Protein AF-A0A7V6FCI5-F1 (afdb_monomer_lite)

pLDDT: mean 79.57, std 12.74, range [42.59, 97.25]

Sequence (278 aa):
MKLDWFRVLIIASLLVLILNVYYMVKLPLDFPRPEVDISPYTGETEVAAKIYGLRGNEITEQPVTIVTGKRDRFLKIMEAYSESQLVRVESLRINDAYEENNRIYLDIGRNSFASPGIQDENIRQHVQAIVNSLTSNDRQLPVQFLFDGAILTDNIRGVSFRQPFWRDETVLGYHPGNMRDMVAEFLEEIEAEQYSLARQKIYLADQDRLSEGELLHKLRSYRQAKKEAIPRVIEVYSEADGYLVQVHFTQTGRPEHWTIQVIDRLHYIVYDNSPLDR

Radius of gyration: 28.72 Å; chains: 1; bounding box: 76×66×68 Å

Structure (mmCIF, N/CA/C/O backbone):
data_AF-A0A7V6FCI5-F1
#
_entry.id   AF-A0A7V6FCI5-F1
#
loop_
_atom_site.group_PDB
_atom_site.id
_atom_site.type_symbol
_atom_site.label_atom_id
_atom_site.label_alt_id
_atom_site.label_comp_id
_atom_site.label_asym_id
_atom_site.label_entity_id
_atom_site.label_seq_id
_atom_site.pdbx_PDB_ins_code
_atom_site.Cartn_x
_atom_site.Cartn_y
_atom_site.Cartn_z
_atom_site.occupancy
_atom_site.B_iso_or_equiv
_atom_site.auth_seq_id
_atom_site.auth_comp_id
_atom_site.auth_asym_id
_atom_site.auth_atom_id
_atom_site.pdbx_PDB_model_num
ATOM 1 N N . MET A 1 1 ? -55.233 47.501 -31.611 1.00 54.25 1 MET A N 1
ATOM 2 C CA . MET A 1 1 ? -54.705 46.126 -31.752 1.00 54.25 1 MET A CA 1
ATOM 3 C C . MET A 1 1 ? -54.031 45.768 -30.432 1.00 54.25 1 MET A C 1
ATOM 5 O O . MET A 1 1 ? -53.013 46.370 -30.123 1.00 54.25 1 MET A O 1
ATOM 9 N N . LYS A 1 2 ? -54.647 44.932 -29.581 1.00 56.41 2 LYS A N 1
ATOM 10 C CA . LYS A 1 2 ? -54.038 44.542 -28.295 1.00 56.41 2 LYS A CA 1
ATOM 11 C C . LYS A 1 2 ? -52.935 43.534 -28.600 1.00 56.41 2 LYS A C 1
ATOM 13 O O . LYS A 1 2 ? -53.229 42.447 -29.086 1.00 56.41 2 LYS A O 1
ATOM 18 N N . LEU A 1 3 ? -51.684 43.942 -28.413 1.00 60.53 3 LEU A N 1
ATOM 19 C CA . LEU A 1 3 ? -50.537 43.064 -28.589 1.00 60.53 3 LEU A CA 1
ATOM 20 C C . LEU A 1 3 ? -50.618 41.990 -27.497 1.00 60.53 3 LEU A C 1
ATOM 22 O O . LEU A 1 3 ? -50.658 42.312 -26.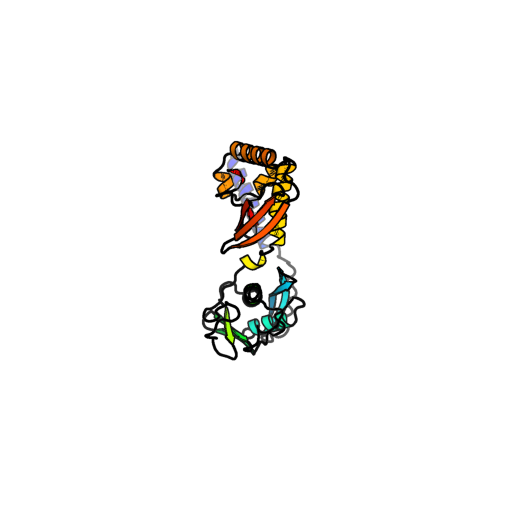312 1.00 60.53 3 LEU A O 1
ATOM 26 N N . ASP A 1 4 ? -50.741 40.735 -27.915 1.00 81.31 4 ASP A N 1
ATOM 27 C CA . ASP A 1 4 ? -50.863 39.581 -27.031 1.00 81.31 4 ASP A CA 1
ATOM 28 C C . ASP A 1 4 ? -49.589 39.473 -26.183 1.00 81.31 4 ASP A C 1
ATOM 30 O O . ASP A 1 4 ? -48.499 39.244 -26.713 1.00 81.31 4 ASP A O 1
ATOM 34 N N . TRP A 1 5 ? -49.711 39.732 -24.880 1.00 82.44 5 TRP A N 1
ATOM 35 C CA . TRP A 1 5 ? -48.586 39.881 -23.950 1.00 82.44 5 TRP A CA 1
ATOM 36 C C . TRP A 1 5 ? -47.655 38.660 -23.967 1.00 82.44 5 TRP A C 1
ATOM 38 O O . TRP A 1 5 ? -46.443 38.793 -23.797 1.00 82.44 5 TRP A O 1
ATOM 48 N N . PHE A 1 6 ? -48.207 37.486 -24.276 1.00 81.31 6 PHE A N 1
ATOM 49 C CA . PHE A 1 6 ? -47.462 36.244 -24.416 1.00 81.31 6 PHE A CA 1
ATOM 50 C C . PHE A 1 6 ? -46.470 36.278 -25.590 1.00 81.31 6 PHE A C 1
ATOM 52 O O . PHE A 1 6 ? -45.331 35.830 -25.469 1.00 81.31 6 PHE A O 1
ATOM 59 N N . ARG A 1 7 ? -46.850 36.891 -26.719 1.00 84.50 7 ARG A N 1
ATOM 60 C CA . ARG A 1 7 ? -45.963 37.047 -27.887 1.00 84.50 7 ARG A CA 1
ATOM 61 C C . ARG A 1 7 ? -44.826 38.021 -27.603 1.00 84.50 7 ARG A C 1
ATOM 63 O O . ARG A 1 7 ? -43.710 37.802 -28.062 1.00 84.50 7 ARG A O 1
ATOM 70 N N . VAL A 1 8 ? -45.096 39.068 -26.824 1.00 87.19 8 VAL A N 1
ATOM 71 C CA . VAL A 1 8 ? -44.070 40.030 -26.390 1.00 87.19 8 VAL A CA 1
ATOM 72 C C . VAL A 1 8 ? -43.034 39.342 -25.506 1.00 87.19 8 VAL A C 1
ATOM 74 O O . VAL A 1 8 ? -41.839 39.548 -25.702 1.00 87.19 8 VAL A O 1
ATOM 77 N N . LEU A 1 9 ? -43.482 38.480 -24.590 1.00 89.00 9 LEU A N 1
ATOM 78 C CA . LEU A 1 9 ? -42.596 37.736 -23.700 1.00 89.00 9 LEU A CA 1
ATOM 79 C C . LEU A 1 9 ? -41.682 36.780 -24.479 1.00 89.00 9 LEU A C 1
ATOM 81 O O . LEU A 1 9 ? -40.475 36.785 -24.265 1.00 89.00 9 LEU A O 1
ATOM 85 N N . ILE A 1 10 ? -42.234 36.036 -25.446 1.00 90.19 10 ILE A N 1
ATOM 86 C CA . ILE A 1 10 ? -41.451 35.130 -26.302 1.00 90.19 10 ILE A CA 1
ATOM 87 C C . ILE A 1 10 ? -40.381 35.896 -27.086 1.00 90.19 10 ILE A C 1
ATOM 89 O O . ILE A 1 10 ? -39.225 35.475 -27.120 1.00 90.19 10 ILE A O 1
ATOM 93 N N . ILE A 1 11 ? -40.746 37.029 -27.693 1.00 90.19 11 ILE A N 1
ATOM 94 C CA . ILE A 1 11 ? -39.807 37.848 -28.472 1.00 90.19 11 ILE A CA 1
ATOM 95 C C . ILE A 1 11 ? -38.700 38.409 -27.568 1.00 90.19 11 ILE A C 1
ATOM 97 O O . ILE A 1 11 ? -37.530 38.378 -27.948 1.00 90.19 11 ILE A O 1
ATOM 101 N N . ALA A 1 12 ? -39.043 38.868 -26.361 1.00 90.50 12 ALA A N 1
ATOM 102 C CA . ALA A 1 12 ? -38.069 39.365 -25.393 1.00 90.50 12 ALA A CA 1
ATOM 103 C C . ALA A 1 12 ? -37.095 38.265 -24.933 1.00 90.50 12 ALA A C 1
ATOM 105 O O . ALA A 1 12 ? -35.886 38.494 -24.904 1.00 90.50 12 ALA A O 1
ATOM 106 N N . SER A 1 13 ? -37.587 37.057 -24.642 1.00 89.38 13 SER A N 1
ATOM 107 C CA . SER A 1 13 ? -36.740 35.918 -24.263 1.00 89.38 13 SER A CA 1
ATOM 108 C C . SER A 1 13 ? -35.794 35.496 -25.389 1.00 89.38 13 SER A C 1
ATOM 110 O O . SER A 1 13 ? -34.617 35.241 -25.138 1.00 89.38 13 SER A O 1
ATOM 112 N N . LEU A 1 14 ? -36.276 35.479 -26.636 1.00 93.19 14 LEU A N 1
ATOM 113 C CA . LEU A 1 14 ? -35.451 35.189 -27.812 1.00 93.19 14 LEU A CA 1
ATOM 114 C C . LEU A 1 14 ? -34.347 36.232 -28.006 1.00 93.19 14 LEU A C 1
ATOM 116 O O . LEU A 1 14 ? -33.207 35.868 -28.286 1.00 93.19 14 LEU A O 1
ATOM 120 N N . LEU A 1 15 ? -34.655 37.513 -27.795 1.00 93.75 15 LEU A N 1
ATOM 121 C CA . LEU A 1 15 ? -33.668 38.592 -27.849 1.00 93.75 15 LEU A CA 1
ATOM 122 C C . LEU A 1 15 ? -32.574 38.433 -26.787 1.00 93.75 15 LEU A C 1
ATOM 124 O O . LEU A 1 15 ? -31.398 38.571 -27.113 1.00 93.75 15 LEU A O 1
ATOM 128 N N . VAL A 1 16 ? -32.934 38.090 -25.547 1.00 92.00 16 VAL A N 1
ATOM 129 C CA . VAL A 1 16 ? -31.959 37.847 -24.467 1.00 92.00 16 VAL A CA 1
ATOM 130 C C . VAL A 1 16 ? -31.072 36.641 -24.778 1.00 92.00 16 VAL A C 1
ATOM 132 O O . VAL A 1 16 ? -29.866 36.680 -24.529 1.00 92.00 16 VAL A O 1
ATOM 135 N N . LEU A 1 17 ? -31.640 35.576 -25.344 1.00 92.88 17 LEU A N 1
ATOM 136 C CA . LEU A 1 17 ? -30.880 34.384 -25.713 1.00 92.88 17 LEU A CA 1
ATOM 137 C C . LEU A 1 17 ? -29.886 34.681 -26.845 1.00 92.88 17 LEU A C 1
ATOM 139 O O . LEU A 1 17 ? -28.711 34.339 -26.737 1.00 92.88 17 LEU A O 1
ATOM 143 N N . ILE A 1 18 ? -30.329 35.384 -27.891 1.00 91.75 18 ILE A N 1
ATOM 144 C CA . ILE A 1 18 ? -29.470 35.787 -29.014 1.00 91.75 18 ILE A CA 1
ATOM 145 C C . ILE A 1 18 ? -28.363 36.735 -28.541 1.00 91.75 18 ILE A C 1
ATOM 147 O O . ILE A 1 18 ? -27.214 36.580 -28.952 1.00 91.75 18 ILE A O 1
ATOM 151 N N . LEU A 1 19 ? -28.677 37.677 -27.646 1.00 89.25 19 LEU A N 1
ATOM 152 C CA . LEU A 1 19 ? -27.688 38.590 -27.076 1.00 89.25 19 LEU A CA 1
ATOM 153 C C . LEU A 1 19 ? -26.623 37.827 -26.273 1.00 89.25 19 LEU A C 1
ATOM 155 O O . LEU A 1 19 ? -25.434 38.080 -26.449 1.00 89.25 19 LEU A O 1
ATOM 159 N N . ASN A 1 20 ? -27.024 36.851 -25.452 1.00 85.69 20 ASN A N 1
ATOM 160 C CA . ASN A 1 20 ? -26.085 36.016 -24.697 1.00 85.69 20 ASN A CA 1
ATOM 161 C C . ASN A 1 20 ? -25.178 35.186 -25.611 1.00 85.69 20 ASN A C 1
ATOM 163 O O . ASN A 1 20 ? -23.968 35.161 -25.402 1.00 85.69 20 ASN A O 1
ATOM 167 N N . VAL A 1 21 ? -25.732 34.561 -26.656 1.00 86.06 21 VAL A N 1
ATOM 168 C CA . VAL A 1 21 ? -24.937 33.809 -27.644 1.00 86.06 21 VAL A CA 1
ATOM 169 C C . VAL A 1 21 ? -23.962 34.735 -28.373 1.00 86.06 21 VAL A C 1
ATOM 171 O O . VAL A 1 21 ? -22.797 34.385 -28.550 1.00 86.06 21 VAL A O 1
ATOM 174 N N . TYR A 1 22 ? -24.400 35.942 -28.740 1.00 87.56 22 TYR A N 1
ATOM 175 C CA . TYR A 1 22 ? -23.533 36.941 -29.358 1.00 87.56 22 TYR A CA 1
ATOM 176 C C . TYR A 1 22 ? -22.360 37.317 -28.444 1.00 87.56 22 TYR A C 1
ATOM 178 O O . TYR A 1 22 ? -21.218 37.290 -28.898 1.00 87.56 22 TYR A O 1
ATOM 186 N N . TYR A 1 23 ? -22.607 37.594 -27.158 1.00 81.06 23 TYR A N 1
ATOM 187 C CA . TYR A 1 23 ? -21.539 37.882 -26.195 1.00 81.06 23 TYR A CA 1
ATOM 188 C C . TYR A 1 23 ? -20.593 36.696 -25.998 1.00 81.06 23 TYR A C 1
ATOM 190 O O . TYR A 1 23 ? -19.383 36.900 -25.946 1.00 81.06 23 TYR A O 1
ATOM 198 N N . MET A 1 24 ? -21.112 35.468 -25.962 1.00 74.44 24 MET A N 1
ATOM 199 C CA . MET A 1 24 ? -20.290 34.269 -25.794 1.00 74.44 24 MET A CA 1
ATOM 200 C C . MET A 1 24 ? -19.338 34.028 -26.977 1.00 74.44 24 MET A C 1
ATOM 202 O O . MET A 1 24 ? -18.230 33.541 -26.784 1.00 74.44 24 MET A O 1
ATOM 206 N N . VAL A 1 25 ? -19.750 34.396 -28.196 1.00 78.00 25 VAL A N 1
ATOM 207 C CA . VAL A 1 25 ? -18.934 34.252 -29.416 1.00 78.00 25 VAL A CA 1
ATOM 208 C C . VAL A 1 25 ? -17.982 35.437 -29.624 1.00 78.00 25 VAL A C 1
ATOM 210 O O . VAL A 1 25 ? -16.909 35.271 -30.201 1.00 78.00 25 VAL A O 1
ATOM 213 N N . LYS A 1 26 ? -18.368 36.648 -29.199 1.00 74.06 26 LYS A N 1
ATOM 214 C CA . LYS A 1 26 ? -17.604 37.885 -29.444 1.00 74.06 26 LYS A CA 1
ATOM 215 C C . LYS A 1 26 ? -16.654 38.286 -28.326 1.00 74.06 26 LYS A C 1
ATOM 217 O O . LYS A 1 26 ? -15.797 39.124 -28.596 1.00 74.06 26 LYS A O 1
ATOM 222 N N . LEU A 1 27 ? -16.796 37.754 -27.112 1.00 63.56 27 LEU A N 1
ATOM 223 C CA . LEU A 1 27 ? -15.801 37.969 -26.066 1.00 63.56 27 LEU A CA 1
ATOM 224 C C . LEU A 1 27 ? -14.532 37.196 -26.451 1.00 63.56 27 LEU A C 1
ATOM 226 O O . LEU A 1 27 ? -14.577 35.965 -26.498 1.00 63.56 27 LEU A O 1
ATOM 230 N N . PRO A 1 28 ? -13.411 37.876 -26.758 1.00 51.31 28 PRO A N 1
ATOM 231 C CA . PRO A 1 28 ? -12.140 37.189 -26.879 1.00 51.31 28 PRO A CA 1
ATOM 232 C C . PRO A 1 28 ? -11.864 36.544 -25.522 1.00 51.31 28 PRO A C 1
ATOM 234 O O . PRO A 1 28 ? -11.791 37.222 -24.498 1.00 51.31 28 PRO A O 1
ATOM 237 N N . LEU A 1 29 ? -11.787 35.217 -25.508 1.00 55.41 29 LEU A N 1
ATOM 238 C CA . LEU A 1 29 ? -11.283 34.464 -24.371 1.00 55.41 29 LEU A CA 1
ATOM 239 C C . LEU A 1 29 ? -9.776 34.737 -24.286 1.00 55.41 29 LEU A C 1
ATOM 241 O O . LEU A 1 29 ? -8.966 33.890 -24.654 1.00 55.41 29 LEU A O 1
ATOM 245 N N . ASP A 1 30 ? -9.407 35.933 -23.825 1.00 51.62 30 ASP A N 1
ATOM 246 C CA . ASP A 1 30 ? -8.062 36.250 -23.349 1.00 51.62 30 ASP A CA 1
ATOM 247 C C . ASP A 1 30 ? -7.872 35.546 -22.002 1.00 51.62 30 ASP A C 1
ATOM 249 O O . ASP A 1 30 ? -7.732 36.154 -20.942 1.00 51.62 30 ASP A O 1
ATOM 253 N N . PHE A 1 31 ? -7.903 34.215 -22.032 1.00 51.53 31 PHE A N 1
ATOM 254 C CA . PHE A 1 31 ? -7.178 33.472 -21.025 1.00 51.53 31 PHE A CA 1
ATOM 255 C C . PHE A 1 31 ? -5.702 33.739 -21.302 1.00 51.53 31 PHE A C 1
ATOM 257 O O . PHE A 1 31 ? -5.276 33.568 -22.452 1.00 51.53 31 PHE A O 1
ATOM 264 N N . PRO A 1 32 ? -4.903 34.146 -20.301 1.00 49.09 32 PRO A N 1
ATOM 265 C CA . PRO A 1 32 ? -3.464 34.081 -20.460 1.00 49.09 32 PRO A CA 1
ATOM 266 C C . PRO A 1 32 ? -3.149 32.638 -20.850 1.00 49.09 32 PRO A C 1
ATOM 268 O O . PRO A 1 32 ? -3.430 31.703 -20.097 1.00 49.09 32 PRO A O 1
ATOM 271 N N . ARG A 1 33 ? -2.647 32.442 -22.075 1.00 49.06 33 ARG A N 1
ATOM 272 C CA . ARG A 1 33 ? -2.054 31.157 -22.430 1.00 49.06 33 ARG A CA 1
ATOM 273 C C . ARG A 1 33 ? -0.956 30.948 -21.390 1.00 49.06 33 ARG A C 1
ATOM 275 O O . ARG A 1 33 ? -0.151 31.870 -21.236 1.00 49.06 33 ARG A O 1
ATOM 282 N N . PRO A 1 34 ? -0.929 29.823 -20.655 1.00 48.66 34 PRO A N 1
ATOM 283 C CA . PRO A 1 34 ? 0.254 29.515 -19.868 1.00 48.66 34 PRO A CA 1
ATOM 284 C C . PRO A 1 34 ? 1.447 29.640 -20.816 1.00 48.66 34 PRO A C 1
ATOM 286 O O . PRO A 1 34 ? 1.339 29.235 -21.977 1.00 48.66 34 PRO A O 1
ATOM 289 N N . GLU A 1 35 ? 2.518 30.294 -20.371 1.00 42.62 35 GLU A N 1
ATOM 290 C CA . GLU A 1 35 ? 3.765 30.378 -21.124 1.00 42.62 35 GLU A CA 1
ATOM 291 C C . GLU A 1 35 ? 4.230 28.944 -21.390 1.00 42.62 35 GLU A C 1
ATOM 293 O O . GLU A 1 35 ? 4.838 28.293 -20.546 1.00 42.62 35 GLU A O 1
ATOM 298 N N . VAL A 1 36 ? 3.849 28.400 -22.545 1.00 47.47 36 VAL A N 1
ATOM 299 C CA . VAL A 1 36 ? 4.410 27.156 -23.043 1.00 47.47 36 VAL A CA 1
ATOM 300 C C . VAL A 1 36 ? 5.765 27.564 -23.579 1.00 47.47 36 VAL A C 1
ATOM 302 O O . VAL A 1 36 ? 5.866 28.105 -24.680 1.00 47.47 36 VAL A O 1
ATOM 305 N N . ASP A 1 37 ? 6.781 27.377 -22.747 1.00 42.97 37 ASP A N 1
ATOM 306 C CA . ASP A 1 37 ? 8.174 27.422 -23.152 1.00 42.97 37 ASP A CA 1
ATOM 307 C C . ASP A 1 37 ? 8.362 26.389 -24.272 1.00 42.97 37 ASP A C 1
ATOM 309 O O . ASP A 1 37 ? 8.404 25.180 -24.046 1.00 42.97 37 ASP A O 1
ATOM 313 N N . ILE A 1 38 ? 8.381 26.868 -25.518 1.00 46.81 38 ILE A N 1
ATOM 314 C CA . ILE A 1 38 ? 8.659 26.053 -26.702 1.00 46.81 38 ILE A CA 1
ATOM 315 C C . ILE A 1 38 ? 10.178 25.975 -26.869 1.00 46.81 38 ILE A C 1
ATOM 317 O O . ILE A 1 38 ? 10.739 26.339 -27.904 1.00 46.81 38 ILE A O 1
ATOM 321 N N . SER A 1 39 ? 10.855 25.524 -25.820 1.00 46.12 39 SER A N 1
ATOM 322 C CA . SER A 1 39 ? 12.223 25.050 -25.924 1.00 46.12 39 SER A CA 1
ATOM 323 C C . SER A 1 39 ? 12.239 23.785 -26.799 1.00 46.12 39 SER A C 1
ATOM 325 O O . SER A 1 39 ? 11.273 23.015 -26.805 1.00 46.12 39 SER A O 1
ATOM 327 N N . PRO A 1 40 ? 13.282 23.576 -27.620 1.00 42.59 40 PRO A N 1
ATOM 328 C CA . PRO A 1 40 ? 13.331 22.466 -28.563 1.00 42.59 40 PRO A CA 1
ATOM 329 C C . PRO A 1 40 ? 13.198 21.135 -27.815 1.00 42.59 40 PRO A C 1
ATOM 331 O O . PRO A 1 40 ? 13.988 20.847 -26.923 1.00 42.59 40 PRO A O 1
ATOM 334 N N . TYR A 1 41 ? 12.182 20.356 -28.199 1.00 43.16 41 TYR A N 1
ATOM 335 C CA . TYR A 1 41 ? 11.779 19.066 -27.633 1.00 43.16 41 TYR A CA 1
ATOM 336 C C . TYR A 1 41 ? 12.963 18.078 -27.632 1.00 43.16 41 TYR A C 1
ATOM 338 O O . TYR A 1 41 ? 13.175 17.318 -28.581 1.00 43.16 41 TYR A O 1
ATOM 346 N N . THR A 1 42 ? 13.767 18.088 -26.572 1.00 50.34 42 THR A N 1
ATOM 347 C CA . THR A 1 42 ? 14.524 16.908 -26.162 1.00 50.34 42 THR A CA 1
ATOM 348 C C . THR A 1 42 ? 13.473 15.861 -25.801 1.00 50.34 42 THR A C 1
ATOM 350 O O . THR A 1 42 ? 12.423 16.200 -25.269 1.00 50.34 42 THR A O 1
ATOM 353 N N . GLY A 1 43 ? 13.651 14.593 -26.166 1.00 62.50 43 GLY A N 1
ATOM 354 C CA . GLY A 1 43 ? 12.634 13.543 -25.968 1.00 62.50 43 GLY A CA 1
ATOM 355 C C . GLY A 1 43 ? 12.346 13.178 -24.501 1.00 62.50 43 GLY A C 1
ATOM 356 O O . GLY A 1 43 ? 11.952 12.044 -24.236 1.00 62.50 43 GLY A O 1
ATOM 357 N N . GLU A 1 44 ? 12.584 14.106 -23.579 1.00 73.81 44 GLU A N 1
ATOM 358 C CA . GLU A 1 44 ? 12.443 14.016 -22.139 1.00 73.81 44 GLU A CA 1
ATOM 359 C C . GLU A 1 44 ? 11.240 14.857 -21.705 1.00 73.81 44 GLU A C 1
ATOM 361 O O . GLU A 1 44 ? 11.019 15.974 -22.170 1.00 73.81 44 GLU A O 1
ATOM 366 N N . THR A 1 45 ? 10.437 14.296 -20.816 1.00 81.88 45 THR A N 1
ATOM 367 C CA . THR A 1 45 ? 9.250 14.925 -20.248 1.00 81.88 45 THR A CA 1
ATOM 368 C C . THR A 1 45 ? 9.359 14.906 -18.737 1.00 81.88 45 THR A C 1
ATOM 370 O O . THR A 1 45 ? 9.792 13.908 -18.157 1.00 81.88 45 THR A O 1
ATOM 373 N N . GLU A 1 46 ? 8.939 15.991 -18.099 1.00 86.00 46 GLU A N 1
ATOM 374 C CA . GLU A 1 46 ? 8.763 16.015 -16.653 1.00 86.00 46 GLU A CA 1
ATOM 375 C C . GLU A 1 46 ? 7.491 15.257 -16.278 1.00 86.00 46 GLU A C 1
ATOM 377 O O . GLU A 1 46 ? 6.394 15.558 -16.756 1.00 86.00 46 GLU A O 1
ATOM 382 N N . VAL A 1 47 ? 7.637 14.256 -15.415 1.00 86.25 47 VAL A N 1
ATOM 383 C CA . VAL A 1 47 ? 6.534 13.443 -14.909 1.00 86.25 47 VAL A CA 1
ATOM 384 C C . VAL A 1 47 ? 6.498 13.570 -13.394 1.00 86.25 47 VAL A C 1
ATOM 386 O O . VAL A 1 47 ? 7.485 13.312 -12.707 1.00 86.25 47 VAL A O 1
ATOM 389 N N . ALA A 1 48 ? 5.340 13.953 -12.859 1.00 85.75 48 ALA A N 1
ATOM 390 C CA . ALA A 1 48 ? 5.090 13.889 -11.427 1.00 85.75 48 ALA A CA 1
ATOM 391 C C . ALA A 1 48 ? 4.823 12.431 -11.027 1.00 85.75 48 ALA A C 1
ATOM 393 O O . ALA A 1 48 ? 3.876 11.816 -11.521 1.00 85.75 48 ALA A O 1
ATOM 394 N N . ALA A 1 49 ? 5.634 11.893 -10.123 1.00 88.75 49 ALA A N 1
ATOM 395 C CA . ALA A 1 49 ? 5.518 10.546 -9.581 1.00 88.75 49 ALA A CA 1
ATOM 396 C C . ALA A 1 49 ? 5.443 10.587 -8.049 1.00 88.75 49 ALA A C 1
ATOM 398 O O . ALA A 1 49 ? 5.636 11.625 -7.407 1.00 88.75 49 ALA A O 1
ATOM 399 N N . LYS A 1 50 ? 5.136 9.440 -7.444 1.00 89.94 50 LYS A N 1
ATOM 400 C CA . LYS A 1 50 ? 5.144 9.279 -5.988 1.00 89.94 50 LYS A CA 1
ATOM 401 C C . LYS A 1 50 ? 6.061 8.136 -5.605 1.00 89.94 50 LYS A C 1
ATOM 403 O O . LYS A 1 50 ? 5.901 7.028 -6.111 1.00 89.94 50 LYS A O 1
ATOM 408 N N . ILE A 1 51 ? 6.980 8.412 -4.689 1.00 90.50 51 ILE A N 1
ATOM 409 C CA . ILE A 1 51 ? 7.833 7.409 -4.061 1.00 90.50 51 ILE A CA 1
ATOM 410 C C . ILE A 1 51 ? 7.211 7.021 -2.733 1.00 90.50 51 ILE A C 1
ATOM 412 O O . ILE A 1 51 ? 6.857 7.884 -1.936 1.00 90.50 51 ILE A O 1
ATOM 416 N N . TYR A 1 52 ? 7.098 5.724 -2.497 1.00 88.69 52 TYR A N 1
ATOM 417 C CA . TYR A 1 52 ? 6.614 5.158 -1.251 1.00 88.69 52 TYR A CA 1
ATOM 418 C C . TYR A 1 52 ? 7.773 4.485 -0.534 1.00 88.69 52 TYR A C 1
ATOM 420 O O . TYR A 1 52 ? 8.491 3.702 -1.139 1.00 88.69 52 TYR A O 1
ATOM 428 N N . GLY A 1 53 ? 7.957 4.748 0.752 1.00 86.00 53 GLY A N 1
ATOM 429 C CA . GLY A 1 53 ? 9.030 4.150 1.546 1.00 86.00 53 GLY A CA 1
ATOM 430 C C . GLY A 1 53 ? 8.646 4.074 3.013 1.00 86.00 53 GLY A C 1
ATOM 431 O O . GLY A 1 53 ? 7.687 4.723 3.434 1.00 86.00 53 GLY A O 1
ATOM 432 N N . LEU A 1 54 ? 9.367 3.272 3.796 1.00 80.19 54 LEU A N 1
ATOM 433 C CA . LEU A 1 54 ? 9.027 3.114 5.205 1.00 80.19 54 LEU A CA 1
ATOM 434 C C . LEU A 1 54 ? 9.516 4.310 6.034 1.00 80.19 54 LEU A C 1
ATOM 436 O O . LEU A 1 54 ? 10.505 4.955 5.710 1.00 80.19 54 LEU A O 1
ATOM 440 N N . ARG A 1 55 ? 8.845 4.631 7.131 1.00 70.94 55 ARG A N 1
ATOM 441 C CA . ARG A 1 55 ? 9.358 5.508 8.189 1.00 70.94 55 ARG A CA 1
ATOM 442 C C . ARG A 1 55 ? 8.939 4.883 9.513 1.00 70.94 55 ARG A C 1
ATOM 444 O O . ARG A 1 55 ? 7.785 4.975 9.910 1.00 70.94 55 ARG A O 1
ATOM 451 N N . GLY A 1 56 ? 9.858 4.167 10.159 1.00 69.19 56 GLY A N 1
ATOM 452 C CA . GLY A 1 56 ? 9.479 3.240 11.230 1.00 69.19 56 GLY A CA 1
ATOM 453 C C . GLY A 1 56 ? 8.671 2.071 10.657 1.00 69.19 56 GLY A C 1
ATOM 454 O O . GLY A 1 56 ? 9.155 1.392 9.757 1.00 69.19 56 GLY A O 1
ATOM 455 N N . ASN A 1 57 ? 7.441 1.877 11.141 1.00 65.44 57 ASN A N 1
ATOM 456 C CA . ASN A 1 57 ? 6.539 0.801 10.699 1.00 65.44 57 ASN A CA 1
ATOM 457 C C . ASN A 1 57 ? 5.514 1.254 9.638 1.00 65.44 57 ASN A C 1
ATOM 459 O O . ASN A 1 57 ? 4.561 0.529 9.361 1.00 65.44 57 ASN A O 1
ATOM 463 N N . GLU A 1 58 ? 5.670 2.456 9.078 1.00 65.69 58 GLU A N 1
ATOM 464 C CA . GLU A 1 58 ? 4.650 3.117 8.254 1.00 65.69 58 GLU A CA 1
ATOM 465 C C . GLU A 1 58 ? 5.129 3.294 6.816 1.00 65.69 58 GLU A C 1
ATOM 467 O O . GLU A 1 58 ? 6.255 3.744 6.614 1.00 65.69 58 GLU A O 1
ATOM 472 N N . ILE A 1 59 ? 4.287 3.011 5.814 1.00 74.56 59 ILE A N 1
ATOM 473 C CA . ILE A 1 59 ? 4.573 3.417 4.431 1.00 74.56 59 ILE A CA 1
ATOM 474 C C . ILE A 1 59 ? 4.156 4.877 4.264 1.00 74.56 59 ILE A C 1
ATOM 476 O O . ILE A 1 59 ? 2.986 5.226 4.373 1.00 74.56 59 ILE A O 1
ATOM 480 N N . THR A 1 60 ? 5.124 5.725 3.953 1.00 79.56 60 THR A N 1
ATOM 481 C CA . THR A 1 60 ? 4.934 7.154 3.689 1.00 79.56 60 THR A CA 1
ATOM 482 C C . THR A 1 60 ? 5.128 7.442 2.207 1.00 79.56 60 THR A C 1
ATOM 484 O O . THR A 1 60 ? 5.844 6.704 1.528 1.00 79.56 60 THR A O 1
ATOM 487 N N . GLU A 1 61 ? 4.496 8.502 1.699 1.00 84.62 61 GLU A N 1
ATOM 488 C CA . GLU A 1 61 ? 4.683 8.952 0.319 1.00 84.62 61 GLU A CA 1
ATOM 489 C C . GLU A 1 61 ? 5.466 10.265 0.242 1.00 84.62 61 GLU A C 1
ATOM 491 O O . GLU A 1 61 ? 5.283 11.176 1.048 1.00 84.62 61 GLU A O 1
ATOM 496 N N . GLN A 1 62 ? 6.327 10.361 -0.765 1.00 83.88 62 GLN A N 1
ATOM 497 C CA . GLN A 1 62 ? 7.057 11.561 -1.130 1.00 83.88 62 GLN A CA 1
ATOM 498 C C . GLN A 1 62 ? 6.762 11.871 -2.605 1.00 83.88 62 GLN A C 1
ATOM 500 O O . GLN A 1 62 ? 7.077 11.050 -3.474 1.00 83.88 62 GLN A O 1
ATOM 505 N N . PRO A 1 63 ? 6.150 13.027 -2.922 1.00 85.88 63 PRO A N 1
ATOM 506 C CA . PRO A 1 63 ? 6.000 13.451 -4.305 1.00 85.88 63 PRO A CA 1
ATOM 507 C C . PRO A 1 63 ? 7.377 13.781 -4.885 1.00 85.88 63 PRO A C 1
ATOM 509 O O . PRO A 1 63 ? 8.198 14.428 -4.232 1.00 85.88 63 PRO A O 1
ATOM 512 N N . VAL A 1 64 ? 7.622 13.338 -6.113 1.00 87.81 64 VAL A N 1
ATOM 513 C CA . VAL A 1 64 ? 8.855 13.619 -6.851 1.00 87.81 64 VAL A CA 1
ATOM 514 C C . VAL A 1 64 ? 8.516 14.028 -8.277 1.00 87.81 64 VAL A C 1
ATOM 516 O O . VAL A 1 64 ? 7.541 13.549 -8.856 1.00 87.81 64 VAL A O 1
ATOM 519 N N . THR A 1 65 ? 9.340 14.892 -8.854 1.00 88.56 65 THR A N 1
ATOM 520 C CA . THR A 1 65 ? 9.306 15.183 -10.287 1.00 88.56 65 THR A CA 1
ATOM 521 C C . THR A 1 65 ? 10.512 14.512 -10.914 1.00 88.56 65 THR A C 1
ATOM 523 O O . THR A 1 65 ? 11.639 14.764 -10.491 1.00 88.56 65 THR A O 1
ATOM 526 N N . ILE A 1 66 ? 10.276 13.643 -11.892 1.00 88.75 66 ILE A N 1
ATOM 527 C CA . ILE A 1 66 ? 11.334 12.966 -12.641 1.00 88.75 66 ILE A CA 1
ATOM 528 C C . ILE A 1 66 ? 11.384 13.505 -14.065 1.00 88.75 66 ILE A C 1
ATOM 530 O O . ILE A 1 66 ? 10.348 13.713 -14.696 1.00 88.75 66 ILE A O 1
ATOM 534 N N . VAL A 1 67 ? 12.594 13.705 -14.576 1.00 88.19 67 VAL A N 1
ATOM 535 C CA . VAL A 1 67 ? 12.837 13.992 -15.991 1.00 88.19 67 VAL A CA 1
ATOM 536 C C . VAL A 1 67 ? 13.113 12.659 -16.668 1.00 88.19 67 VAL A C 1
ATOM 538 O O . VAL A 1 67 ? 14.047 11.952 -16.288 1.00 88.19 67 VAL A O 1
ATOM 541 N N . THR A 1 68 ? 12.262 12.272 -17.612 1.00 85.62 68 THR A N 1
ATOM 542 C CA . THR A 1 68 ? 12.320 10.936 -18.212 1.00 85.62 68 THR A CA 1
ATOM 543 C C . THR A 1 68 ? 11.899 10.946 -19.671 1.00 85.62 68 THR A C 1
ATOM 545 O O . THR A 1 68 ? 10.976 11.658 -20.067 1.00 85.62 68 THR A O 1
ATOM 548 N N . GLY A 1 69 ? 12.562 10.124 -20.480 1.00 80.00 69 GLY A N 1
ATOM 549 C CA . GLY A 1 69 ? 12.065 9.733 -21.787 1.00 80.00 69 GLY A CA 1
ATOM 550 C C . GLY A 1 69 ? 11.003 8.634 -21.696 1.00 80.00 69 GLY A C 1
ATOM 551 O O . GLY A 1 69 ? 10.739 8.019 -20.667 1.00 80.00 69 GLY A O 1
ATOM 552 N N . LYS A 1 70 ? 10.374 8.313 -22.827 1.00 70.25 70 LYS A N 1
ATOM 553 C CA . LYS A 1 70 ? 9.253 7.353 -22.849 1.00 70.25 70 LYS A CA 1
ATOM 554 C C . LYS A 1 70 ? 9.619 5.925 -22.393 1.00 70.25 70 LYS A C 1
ATOM 556 O O . LYS A 1 70 ? 8.721 5.141 -22.114 1.00 70.25 70 LYS A O 1
ATOM 561 N N . ARG A 1 71 ? 10.910 5.564 -22.385 1.00 76.25 71 ARG A N 1
ATOM 562 C CA . ARG A 1 71 ? 11.400 4.192 -22.142 1.00 76.25 71 ARG A CA 1
ATOM 563 C C . ARG A 1 71 ? 12.070 3.982 -20.785 1.00 76.25 71 ARG A C 1
ATOM 565 O O . ARG A 1 71 ? 12.147 2.841 -20.357 1.00 76.25 71 ARG A O 1
ATOM 572 N N . ASP A 1 72 ? 12.542 5.035 -20.125 1.00 87.19 72 ASP A N 1
ATOM 573 C CA . ASP A 1 72 ? 13.340 4.936 -18.893 1.00 87.19 72 ASP A CA 1
ATOM 574 C C . ASP A 1 72 ? 12.573 5.370 -17.636 1.00 87.19 72 ASP A C 1
ATOM 576 O O . ASP A 1 72 ? 13.125 5.368 -16.541 1.00 87.19 72 ASP A O 1
ATOM 580 N N . ARG A 1 73 ? 11.282 5.693 -17.761 1.00 89.88 73 ARG A N 1
ATOM 581 C CA . ARG A 1 73 ? 10.445 6.190 -16.659 1.00 89.88 73 ARG A CA 1
ATOM 582 C C . ARG A 1 73 ? 10.519 5.347 -15.398 1.00 89.88 73 ARG A C 1
ATOM 584 O O . ARG A 1 73 ? 10.677 5.896 -14.314 1.00 89.88 73 ARG A O 1
ATOM 591 N N . PHE A 1 74 ? 10.401 4.029 -15.516 1.00 93.62 74 PHE A N 1
ATOM 592 C CA . PHE A 1 74 ? 10.425 3.148 -14.348 1.00 93.62 74 PHE A CA 1
ATOM 593 C C . PHE A 1 74 ? 11.799 3.126 -13.684 1.00 93.62 74 PHE A C 1
ATOM 595 O O . PHE A 1 74 ? 11.880 3.162 -12.458 1.00 93.62 74 PHE A O 1
ATOM 602 N N . LEU A 1 75 ? 12.870 3.163 -14.479 1.00 93.69 75 LEU A N 1
ATOM 603 C CA . LEU A 1 75 ? 14.226 3.305 -13.966 1.00 93.69 75 LEU A CA 1
ATOM 604 C C . LEU A 1 75 ? 14.397 4.642 -13.234 1.00 93.69 75 LEU A C 1
ATOM 606 O O . LEU A 1 75 ? 14.867 4.645 -12.102 1.00 93.69 75 LEU A O 1
ATOM 610 N N . LYS A 1 76 ? 13.907 5.752 -13.800 1.00 92.69 76 LYS A N 1
ATOM 611 C CA . LYS A 1 76 ? 13.924 7.079 -13.157 1.00 92.69 76 LYS A CA 1
ATOM 612 C C . LYS A 1 76 ? 13.137 7.133 -11.849 1.00 92.69 76 LYS A C 1
ATOM 614 O O . LYS A 1 76 ? 13.592 7.750 -10.888 1.00 92.69 76 LYS A O 1
ATOM 619 N N . ILE A 1 77 ? 11.994 6.449 -11.767 1.00 93.19 77 ILE A N 1
ATOM 620 C CA . ILE A 1 77 ? 11.254 6.285 -10.505 1.00 93.19 77 ILE A CA 1
ATOM 621 C C . ILE A 1 77 ? 12.114 5.548 -9.470 1.00 93.19 77 ILE A C 1
ATOM 623 O O . ILE A 1 77 ? 12.148 5.945 -8.307 1.00 93.19 77 ILE A O 1
ATOM 627 N N . MET A 1 78 ? 12.818 4.488 -9.869 1.00 93.44 78 MET A N 1
ATOM 628 C CA . MET A 1 78 ? 13.644 3.698 -8.952 1.00 93.44 78 MET A CA 1
ATOM 629 C C . MET A 1 78 ? 14.951 4.395 -8.548 1.00 93.44 78 MET A C 1
ATOM 631 O O . MET A 1 78 ? 15.410 4.224 -7.415 1.00 93.44 78 MET A O 1
ATOM 635 N N . GLU A 1 79 ? 15.521 5.225 -9.422 1.00 91.12 79 GLU A N 1
ATOM 636 C CA . GLU A 1 79 ? 16.603 6.157 -9.082 1.00 91.12 79 GLU A CA 1
ATOM 637 C C . GLU A 1 79 ? 16.122 7.140 -8.002 1.00 91.12 79 GLU A C 1
ATOM 639 O O . GLU A 1 79 ? 16.713 7.204 -6.924 1.00 91.12 79 GLU A O 1
ATOM 644 N N . ALA A 1 80 ? 14.970 7.790 -8.208 1.00 89.75 80 ALA A N 1
ATOM 645 C CA . ALA A 1 80 ? 14.373 8.688 -7.217 1.00 89.75 80 ALA A CA 1
ATOM 646 C C . ALA A 1 80 ? 14.011 7.972 -5.899 1.00 89.75 80 ALA A C 1
ATOM 648 O O . ALA A 1 80 ? 14.203 8.524 -4.814 1.00 89.75 80 ALA A O 1
ATOM 649 N N . TYR A 1 81 ? 13.533 6.723 -5.963 1.00 90.25 81 TYR A N 1
ATOM 650 C CA . TYR A 1 81 ? 13.311 5.880 -4.782 1.00 90.25 81 TYR A CA 1
ATOM 651 C C . TYR A 1 81 ? 14.606 5.695 -3.987 1.00 90.25 81 TYR A C 1
ATOM 653 O O . TYR A 1 81 ? 14.625 5.866 -2.764 1.00 90.25 81 TYR A O 1
ATOM 661 N N . SER A 1 82 ? 15.695 5.382 -4.689 1.00 87.06 82 SER A N 1
ATOM 662 C CA . SER A 1 82 ? 17.012 5.151 -4.095 1.00 87.06 82 SER A CA 1
ATOM 663 C C . SER A 1 82 ? 17.624 6.411 -3.507 1.00 87.06 82 SER A C 1
ATOM 665 O O . SER A 1 82 ? 18.407 6.302 -2.575 1.00 87.06 82 SER A O 1
ATOM 667 N N . GLU A 1 83 ? 17.267 7.591 -4.003 1.00 85.38 83 GLU A N 1
ATOM 668 C CA . GLU A 1 83 ? 17.731 8.882 -3.482 1.00 85.38 83 GLU A CA 1
ATOM 669 C C . GLU A 1 83 ? 16.840 9.444 -2.366 1.00 85.38 83 GLU A C 1
ATOM 671 O O . GLU A 1 83 ? 17.261 10.341 -1.631 1.00 85.38 83 GLU A O 1
ATOM 676 N N . SER A 1 84 ? 15.628 8.907 -2.196 1.00 82.62 84 SER A N 1
ATOM 677 C CA . SER A 1 84 ? 14.678 9.386 -1.193 1.00 82.62 84 SER A CA 1
ATOM 678 C C . SER A 1 84 ? 15.209 9.257 0.243 1.00 82.62 84 SER A C 1
ATOM 680 O O . SER A 1 84 ? 16.032 8.393 0.563 1.00 82.62 84 SER A O 1
ATOM 682 N N . GLN A 1 85 ? 14.712 10.134 1.124 1.00 74.56 85 GLN A N 1
ATOM 683 C CA . GLN A 1 85 ? 15.014 10.123 2.564 1.00 74.56 85 GLN A CA 1
ATOM 684 C C . GLN A 1 85 ? 14.099 9.181 3.359 1.00 74.56 85 GLN A C 1
ATOM 686 O O . GLN A 1 85 ? 14.174 9.122 4.588 1.00 74.56 85 GLN A O 1
ATOM 691 N N . LEU A 1 86 ? 13.191 8.482 2.679 1.00 76.62 86 LEU A N 1
ATOM 692 C CA . LEU A 1 86 ? 12.375 7.451 3.299 1.00 76.62 86 LEU A CA 1
ATOM 693 C C . LEU A 1 86 ? 13.267 6.239 3.600 1.00 76.62 86 LEU A C 1
ATOM 695 O O . LEU A 1 86 ? 14.285 6.034 2.938 1.00 76.62 86 LEU A O 1
ATOM 699 N N . VAL A 1 87 ? 12.911 5.436 4.606 1.00 64.31 87 VAL A N 1
ATOM 700 C CA . VAL A 1 87 ? 13.570 4.151 4.875 1.00 64.31 87 VAL A CA 1
ATOM 701 C C . VAL A 1 87 ? 13.358 3.271 3.650 1.00 64.31 87 VAL A C 1
ATOM 703 O O . VAL A 1 87 ? 12.315 2.644 3.440 1.00 64.31 87 VAL A O 1
ATOM 706 N N . ARG A 1 88 ? 14.381 3.298 2.807 1.00 69.12 88 ARG A N 1
ATOM 707 C CA . ARG A 1 88 ? 14.536 2.486 1.617 1.00 69.12 88 ARG A CA 1
ATOM 708 C C . ARG A 1 88 ? 15.131 1.149 2.008 1.00 69.12 88 ARG A C 1
ATOM 710 O O . ARG A 1 88 ? 15.763 0.994 3.053 1.00 69.12 88 ARG A O 1
ATOM 717 N N . VAL A 1 89 ? 14.965 0.176 1.133 1.00 70.44 89 VAL A N 1
ATOM 718 C CA . VAL A 1 89 ? 15.720 -1.062 1.247 1.00 70.44 89 VAL A CA 1
ATOM 719 C C . VAL A 1 89 ? 17.191 -0.738 0.957 1.00 70.44 89 VAL A C 1
ATOM 721 O O . VAL A 1 89 ? 17.574 -0.582 -0.194 1.00 70.44 89 VAL A O 1
ATOM 724 N N . GLU A 1 90 ? 18.015 -0.583 1.995 1.00 68.88 90 GLU A N 1
ATOM 725 C CA . GLU A 1 90 ? 19.415 -0.138 1.852 1.00 68.88 90 GLU A CA 1
ATOM 726 C C . GLU A 1 90 ? 20.260 -1.067 0.974 1.00 68.88 90 GLU A C 1
ATOM 728 O O . GLU A 1 90 ? 21.186 -0.624 0.301 1.00 68.88 90 GLU A O 1
ATOM 733 N N . SER A 1 91 ? 19.926 -2.358 0.963 1.00 77.81 91 SER A N 1
ATOM 734 C CA . SER A 1 91 ? 20.573 -3.357 0.115 1.00 77.81 91 SER A CA 1
ATOM 735 C C . SER A 1 91 ? 20.027 -3.398 -1.315 1.00 77.81 91 SER A C 1
ATOM 737 O O . SER A 1 91 ? 20.568 -4.151 -2.122 1.00 77.81 91 SER A O 1
ATOM 739 N N . LEU A 1 92 ? 18.973 -2.637 -1.638 1.00 85.94 92 LEU A N 1
ATOM 740 C CA . LEU A 1 92 ? 18.319 -2.675 -2.943 1.00 85.94 92 LEU A CA 1
ATOM 741 C C . LEU A 1 92 ? 19.264 -2.134 -3.998 1.00 85.94 92 LEU A C 1
ATOM 743 O O . LEU A 1 92 ? 19.577 -0.947 -4.042 1.00 85.94 92 LEU A O 1
ATOM 747 N N . ARG A 1 93 ? 19.692 -3.031 -4.873 1.00 89.25 93 ARG A N 1
ATOM 748 C CA . ARG A 1 93 ? 20.489 -2.691 -6.038 1.00 89.25 93 ARG A CA 1
ATOM 749 C C . ARG A 1 93 ? 19.592 -2.816 -7.252 1.00 89.25 93 ARG A C 1
ATOM 751 O O . ARG A 1 93 ? 19.179 -3.925 -7.562 1.00 89.25 93 ARG A O 1
ATOM 758 N N . ILE A 1 94 ? 19.305 -1.708 -7.922 1.00 92.75 94 ILE A N 1
ATOM 759 C CA . ILE A 1 94 ? 18.535 -1.711 -9.169 1.00 92.75 94 ILE A CA 1
ATOM 760 C C . ILE A 1 94 ? 19.503 -1.955 -10.324 1.00 92.75 94 ILE A C 1
ATOM 762 O O . ILE A 1 94 ? 20.487 -1.231 -10.471 1.00 92.75 94 ILE A O 1
ATOM 766 N N . ASN A 1 95 ? 19.241 -3.001 -11.102 1.00 93.38 95 ASN A N 1
ATOM 767 C CA . ASN A 1 95 ? 19.964 -3.295 -12.332 1.00 93.38 95 ASN A CA 1
ATOM 768 C C . ASN A 1 95 ? 19.252 -2.640 -13.524 1.00 93.38 95 ASN A C 1
ATOM 770 O O . ASN A 1 95 ? 19.908 -1.988 -14.331 1.00 93.38 95 ASN A O 1
ATOM 774 N N . ASP A 1 96 ? 17.925 -2.790 -13.611 1.00 94.50 96 ASP A N 1
ATOM 775 C CA . ASP A 1 96 ? 17.096 -2.206 -14.670 1.00 94.50 96 ASP A CA 1
ATOM 776 C C . ASP A 1 96 ? 15.612 -2.137 -14.253 1.00 94.50 96 ASP A C 1
ATOM 778 O O . ASP A 1 96 ? 15.172 -2.862 -13.357 1.00 94.50 96 ASP A O 1
ATOM 782 N N . ALA A 1 97 ? 14.824 -1.286 -14.911 1.00 94.94 97 ALA A N 1
ATOM 783 C CA . ALA A 1 97 ? 13.371 -1.269 -14.782 1.00 94.94 97 ALA A CA 1
ATOM 784 C C . ALA A 1 97 ? 12.696 -0.790 -16.076 1.00 94.94 97 ALA A C 1
ATOM 786 O O . ALA A 1 97 ? 12.892 0.345 -16.514 1.00 94.94 97 ALA A O 1
ATOM 787 N N . TYR A 1 98 ? 11.850 -1.638 -16.660 1.00 93.19 98 TYR A N 1
ATOM 788 C CA . TYR A 1 98 ? 11.214 -1.392 -17.956 1.00 93.19 98 TYR A CA 1
ATOM 789 C C . TYR A 1 98 ? 9.808 -1.990 -18.028 1.00 93.19 98 TYR A C 1
ATOM 791 O O . TYR A 1 98 ? 9.409 -2.800 -17.195 1.00 93.19 98 TYR A O 1
ATOM 799 N N . GLU A 1 99 ? 9.043 -1.594 -19.041 1.00 92.69 99 GLU A N 1
ATOM 800 C CA . GLU A 1 99 ? 7.736 -2.176 -19.338 1.00 92.69 99 GLU A CA 1
ATOM 801 C C . GLU A 1 99 ? 7.801 -3.019 -20.607 1.00 92.69 99 GLU A C 1
ATOM 803 O O . GLU A 1 99 ? 8.308 -2.582 -21.641 1.00 92.69 99 GLU A O 1
ATOM 808 N N . GLU A 1 100 ? 7.240 -4.221 -20.531 1.00 91.62 100 GLU A N 1
ATOM 809 C CA . GLU A 1 100 ? 7.068 -5.112 -21.668 1.00 91.62 100 GLU A CA 1
ATOM 810 C C . GLU A 1 100 ? 5.783 -5.931 -21.477 1.00 91.62 100 GLU A C 1
ATOM 812 O O . GLU A 1 100 ? 5.476 -6.373 -20.372 1.00 91.62 100 GLU A O 1
ATOM 817 N N . ASN A 1 101 ? 5.006 -6.143 -22.544 1.00 89.12 101 ASN A N 1
ATOM 818 C CA . ASN A 1 101 ? 3.787 -6.966 -22.513 1.00 89.12 101 ASN A CA 1
ATOM 819 C C . ASN A 1 101 ? 2.787 -6.582 -21.396 1.00 89.12 101 ASN A C 1
ATOM 821 O O . ASN A 1 101 ? 2.232 -7.456 -20.727 1.00 89.12 101 ASN A O 1
ATOM 825 N N . ASN A 1 102 ? 2.540 -5.277 -21.209 1.00 88.69 102 ASN A N 1
ATOM 826 C CA . ASN A 1 102 ? 1.608 -4.739 -20.206 1.00 88.69 102 ASN A CA 1
ATOM 827 C C . ASN A 1 102 ? 1.965 -5.156 -18.764 1.00 88.69 1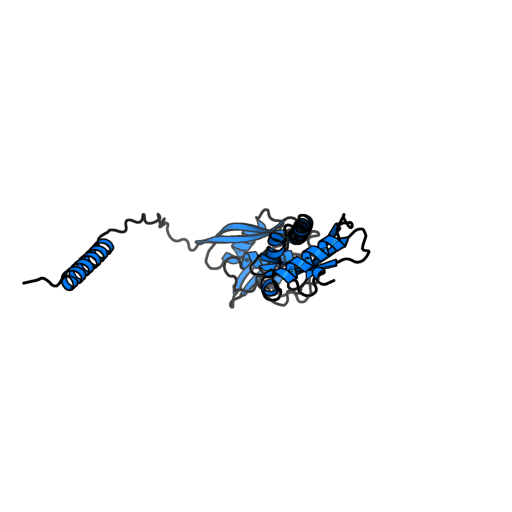02 ASN A C 1
ATOM 829 O O . ASN A 1 102 ? 1.102 -5.490 -17.948 1.00 88.69 102 ASN A O 1
ATOM 833 N N . ARG A 1 103 ? 3.266 -5.179 -18.470 1.00 91.75 103 ARG A N 1
ATOM 834 C CA . ARG A 1 103 ? 3.842 -5.529 -17.176 1.00 91.75 103 ARG A CA 1
ATOM 835 C C . ARG A 1 103 ? 5.136 -4.753 -16.981 1.00 91.75 103 ARG A C 1
ATOM 837 O O . ARG A 1 103 ? 5.915 -4.596 -17.917 1.00 91.75 103 ARG A O 1
ATOM 844 N N . ILE A 1 104 ? 5.369 -4.307 -15.755 1.00 95.31 104 ILE A N 1
ATOM 845 C CA . ILE A 1 104 ? 6.628 -3.682 -15.358 1.00 95.31 104 ILE A CA 1
ATOM 846 C C . ILE A 1 104 ? 7.566 -4.792 -14.889 1.00 95.31 104 ILE A C 1
ATOM 848 O O . ILE A 1 104 ? 7.201 -5.592 -14.029 1.00 95.31 104 ILE A O 1
ATOM 852 N N . TYR A 1 105 ? 8.770 -4.844 -15.436 1.00 96.44 105 TYR A N 1
ATOM 853 C CA . TYR A 1 105 ? 9.850 -5.699 -14.968 1.00 96.44 105 TYR A CA 1
ATOM 854 C C . TYR A 1 105 ? 10.832 -4.849 -14.175 1.00 96.44 105 TYR A C 1
ATOM 856 O O . TYR A 1 105 ? 11.306 -3.827 -14.664 1.00 96.44 105 TYR A O 1
ATOM 864 N N . LEU A 1 106 ? 11.118 -5.270 -12.946 1.00 97.25 106 LEU A N 1
ATOM 865 C CA . LEU A 1 106 ? 12.123 -4.659 -12.084 1.00 97.25 106 LEU A CA 1
ATOM 866 C C . LEU A 1 106 ? 13.244 -5.675 -11.864 1.00 97.25 106 LEU A C 1
ATOM 868 O O . LEU A 1 106 ? 13.042 -6.655 -11.147 1.00 97.25 106 LEU A O 1
ATOM 872 N N . ASP A 1 10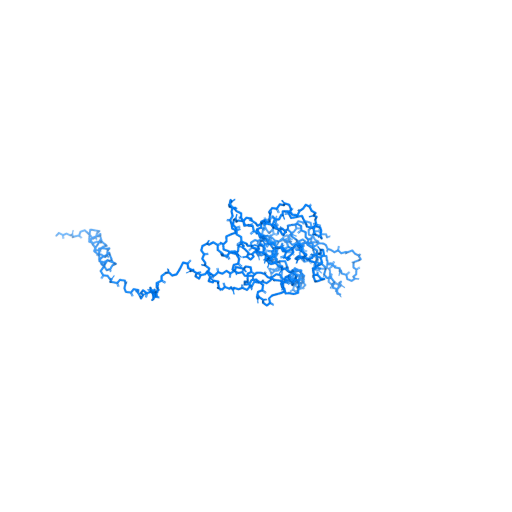7 ? 14.404 -5.446 -12.477 1.00 96.56 107 ASP A N 1
ATOM 873 C CA . ASP A 1 107 ? 15.606 -6.250 -12.265 1.00 96.56 107 ASP A CA 1
ATOM 874 C C . ASP A 1 107 ? 16.443 -5.657 -11.136 1.00 96.56 107 ASP A C 1
ATOM 876 O O . ASP A 1 107 ? 16.866 -4.499 -11.176 1.00 96.56 107 ASP A O 1
ATOM 880 N N . ILE A 1 108 ? 16.667 -6.464 -10.107 1.00 95.00 108 ILE A N 1
ATOM 881 C CA . ILE A 1 108 ? 17.386 -6.089 -8.898 1.00 95.00 108 ILE A CA 1
ATOM 882 C C . ILE A 1 108 ? 18.469 -7.114 -8.572 1.00 95.00 108 ILE A C 1
ATOM 884 O O . ILE A 1 108 ? 18.392 -8.282 -8.941 1.00 95.00 108 ILE A O 1
ATOM 888 N N . GLY A 1 109 ? 19.484 -6.700 -7.820 1.00 93.12 109 GLY A N 1
ATOM 889 C CA . GLY A 1 109 ? 20.536 -7.605 -7.370 1.00 93.12 109 GLY A CA 1
ATOM 890 C C . GLY A 1 109 ? 19.983 -8.716 -6.475 1.00 93.12 109 GLY A C 1
ATOM 891 O O . GLY A 1 109 ? 19.111 -8.459 -5.638 1.00 93.12 109 GLY A O 1
ATOM 892 N N . ARG A 1 110 ? 20.530 -9.936 -6.564 1.00 89.12 110 ARG A N 1
ATOM 893 C CA . ARG A 1 110 ? 20.059 -11.100 -5.780 1.00 89.12 110 ARG A CA 1
ATOM 894 C C . ARG A 1 110 ? 20.002 -10.887 -4.262 1.00 89.12 110 ARG A C 1
ATOM 896 O O . ARG A 1 110 ? 19.166 -11.481 -3.588 1.00 89.12 110 ARG A O 1
ATOM 903 N N . ASN A 1 111 ? 20.850 -10.011 -3.727 1.00 88.62 111 ASN A N 1
ATOM 904 C CA . ASN A 1 111 ? 20.930 -9.711 -2.293 1.00 88.62 111 ASN A CA 1
ATOM 905 C C . ASN A 1 111 ? 20.106 -8.483 -1.876 1.00 88.62 111 ASN A C 1
ATOM 907 O O . ASN A 1 111 ? 20.273 -7.982 -0.766 1.00 88.62 111 ASN A O 1
ATOM 911 N N . SER A 1 112 ? 19.215 -7.994 -2.742 1.00 87.12 112 SER A N 1
ATOM 912 C CA . SER A 1 112 ? 18.500 -6.737 -2.515 1.00 87.12 112 SER A CA 1
ATOM 913 C C . SER A 1 112 ? 17.660 -6.706 -1.243 1.00 87.12 112 SER A C 1
ATOM 915 O O . SER A 1 112 ? 17.487 -5.635 -0.682 1.00 87.12 112 SER A O 1
ATOM 917 N N . PHE A 1 113 ? 17.228 -7.858 -0.721 1.00 87.94 113 PHE A N 1
ATOM 918 C CA . PHE A 1 113 ? 16.473 -7.964 0.535 1.00 87.94 113 PHE A CA 1
ATOM 919 C C . PHE A 1 113 ? 17.264 -8.603 1.694 1.00 87.94 113 PHE A C 1
ATOM 921 O O . PHE A 1 113 ? 16.679 -9.113 2.651 1.00 87.94 113 PHE A O 1
ATOM 928 N N . ALA A 1 114 ? 18.599 -8.611 1.608 1.00 84.81 114 ALA A N 1
ATOM 929 C CA . ALA A 1 114 ? 19.470 -9.235 2.606 1.00 84.81 114 ALA A CA 1
ATOM 930 C C . ALA A 1 114 ? 19.802 -8.328 3.809 1.00 84.81 114 ALA A C 1
ATOM 932 O O . ALA A 1 114 ? 20.407 -8.808 4.766 1.00 84.81 114 ALA A O 1
ATOM 933 N N . SER A 1 115 ? 19.436 -7.038 3.778 1.00 81.38 115 SER A N 1
ATOM 934 C CA . SER A 1 115 ? 19.720 -6.107 4.880 1.00 81.38 115 SER A CA 1
ATOM 935 C C . SER A 1 115 ? 19.104 -6.577 6.213 1.00 81.38 115 SER A C 1
ATOM 937 O O . SER A 1 115 ? 17.959 -7.039 6.214 1.00 81.38 115 SER A O 1
ATOM 939 N N . PRO A 1 116 ? 19.805 -6.419 7.359 1.00 70.50 116 PRO A N 1
ATOM 940 C CA . PRO A 1 116 ? 19.272 -6.745 8.687 1.00 70.50 116 PRO A CA 1
ATOM 941 C C . PRO A 1 116 ? 17.992 -5.984 9.061 1.00 70.50 116 PRO A C 1
ATOM 943 O O . PRO A 1 116 ? 17.225 -6.461 9.892 1.00 70.50 116 PRO A O 1
ATOM 946 N N . GLY A 1 117 ? 17.762 -4.810 8.460 1.00 72.38 117 GLY A N 1
ATOM 947 C CA . GLY A 1 117 ? 16.541 -4.023 8.669 1.00 72.38 117 GLY A CA 1
ATOM 948 C C . GLY A 1 117 ? 15.291 -4.637 8.030 1.00 72.38 117 GLY A C 1
ATOM 949 O O . GLY A 1 117 ? 14.175 -4.254 8.376 1.00 72.38 117 GLY A O 1
ATOM 950 N N . ILE A 1 118 ? 15.465 -5.606 7.126 1.00 81.75 118 ILE A N 1
ATOM 951 C CA . ILE A 1 118 ? 14.364 -6.359 6.532 1.00 81.75 118 ILE A CA 1
ATOM 952 C C . ILE A 1 118 ? 14.194 -7.652 7.316 1.00 81.75 118 ILE A C 1
ATOM 954 O O . ILE A 1 118 ? 15.070 -8.519 7.322 1.00 81.75 118 ILE A O 1
ATOM 958 N N . GLN A 1 119 ? 13.037 -7.774 7.944 1.00 80.69 119 GLN A N 1
ATOM 959 C CA . GLN A 1 119 ? 12.600 -8.927 8.709 1.00 80.69 119 GLN A CA 1
ATOM 960 C C . GLN A 1 119 ? 11.439 -9.613 7.981 1.00 80.69 119 GLN A C 1
ATOM 962 O O . GLN A 1 119 ? 10.894 -9.099 6.997 1.00 80.69 119 GLN A O 1
ATOM 967 N N . ASP A 1 120 ? 11.077 -10.806 8.431 1.00 75.56 120 ASP A N 1
ATOM 968 C CA . ASP A 1 120 ? 10.039 -11.606 7.778 1.00 75.56 120 ASP A CA 1
ATOM 969 C C . ASP A 1 120 ? 8.658 -10.933 7.915 1.00 75.56 120 ASP A C 1
ATOM 971 O O . ASP A 1 120 ? 7.793 -11.070 7.050 1.00 75.56 120 ASP A O 1
ATOM 975 N N . GLU A 1 121 ? 8.492 -10.113 8.952 1.00 72.88 121 GLU A N 1
ATOM 976 C CA . GLU A 1 121 ? 7.284 -9.361 9.272 1.00 72.88 121 GLU A CA 1
ATOM 977 C C . GLU A 1 121 ? 7.095 -8.125 8.377 1.00 72.88 121 GLU A C 1
ATOM 979 O O . GLU A 1 121 ? 5.960 -7.733 8.110 1.00 72.88 121 GLU A O 1
ATOM 984 N N . ASN A 1 122 ? 8.180 -7.511 7.883 1.00 78.44 122 ASN A N 1
ATOM 985 C CA . ASN A 1 122 ? 8.123 -6.231 7.159 1.00 78.44 122 ASN A CA 1
ATOM 986 C C . ASN A 1 122 ? 8.502 -6.323 5.669 1.00 78.44 122 ASN A C 1
ATOM 988 O O . ASN A 1 122 ? 8.274 -5.371 4.917 1.00 78.44 122 ASN A O 1
ATOM 992 N N . ILE A 1 123 ? 9.022 -7.462 5.192 1.00 86.00 123 ILE A N 1
ATOM 993 C CA . ILE A 1 123 ? 9.426 -7.617 3.785 1.00 86.00 123 ILE A CA 1
ATOM 994 C C . ILE A 1 123 ? 8.277 -7.323 2.813 1.00 86.00 123 ILE A C 1
ATOM 996 O O . ILE A 1 123 ? 8.492 -6.685 1.783 1.00 86.00 123 ILE A O 1
ATOM 1000 N N . ARG A 1 124 ? 7.042 -7.720 3.143 1.00 86.44 124 ARG A N 1
ATOM 1001 C CA . ARG A 1 124 ? 5.870 -7.438 2.298 1.00 86.44 124 ARG A CA 1
ATOM 1002 C C . ARG A 1 124 ? 5.619 -5.940 2.155 1.00 86.44 124 ARG A C 1
ATOM 1004 O O . ARG A 1 124 ? 5.308 -5.490 1.059 1.00 86.44 124 ARG A O 1
ATOM 1011 N N . GLN A 1 125 ? 5.817 -5.170 3.223 1.00 84.88 125 GLN A N 1
ATOM 1012 C CA . GLN A 1 125 ? 5.658 -3.717 3.196 1.00 84.88 125 GLN A CA 1
ATOM 1013 C C . GLN A 1 125 ? 6.734 -3.064 2.323 1.00 84.88 125 GLN A C 1
ATOM 1015 O O . GLN A 1 125 ? 6.423 -2.195 1.514 1.00 84.88 125 GLN A O 1
ATOM 1020 N N . HIS A 1 126 ? 7.984 -3.530 2.414 1.00 87.75 126 HIS A N 1
ATOM 1021 C CA . HIS A 1 126 ? 9.065 -3.068 1.540 1.00 87.75 126 HIS A CA 1
ATOM 1022 C C . HIS A 1 126 ? 8.798 -3.376 0.063 1.00 87.75 126 HIS A C 1
ATOM 1024 O O . HIS A 1 126 ? 8.945 -2.496 -0.785 1.00 87.75 126 HIS A O 1
ATOM 1030 N N . VAL A 1 127 ? 8.376 -4.606 -0.247 1.00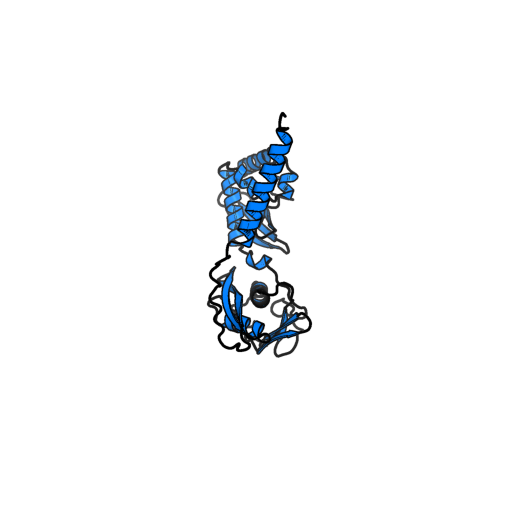 91.50 127 VAL A N 1
ATOM 1031 C CA . VAL A 1 127 ? 7.999 -5.000 -1.612 1.00 91.50 127 VAL A CA 1
ATOM 1032 C C . VAL A 1 127 ? 6.863 -4.114 -2.112 1.00 91.50 127 VAL A C 1
ATOM 1034 O O . VAL A 1 127 ? 6.958 -3.556 -3.202 1.00 91.50 127 VAL A O 1
ATOM 1037 N N . GLN A 1 128 ? 5.825 -3.907 -1.303 1.00 89.50 128 GLN A N 1
ATOM 1038 C CA . GLN A 1 128 ? 4.676 -3.119 -1.723 1.00 89.50 128 GLN A CA 1
ATOM 1039 C C . GLN A 1 128 ? 4.986 -1.625 -1.861 1.00 89.50 128 GLN A C 1
ATOM 1041 O O . GLN A 1 128 ? 4.445 -0.976 -2.751 1.00 89.50 128 GLN A O 1
ATOM 1046 N N . ALA A 1 129 ? 5.900 -1.078 -1.059 1.00 89.69 129 ALA A N 1
ATOM 1047 C CA . ALA A 1 129 ? 6.396 0.286 -1.224 1.00 89.69 129 ALA A CA 1
ATOM 1048 C C . ALA A 1 129 ? 7.084 0.472 -2.591 1.00 89.69 129 ALA A C 1
ATOM 1050 O O . ALA A 1 129 ? 6.818 1.441 -3.307 1.00 89.69 129 ALA A O 1
ATOM 1051 N N . ILE A 1 130 ? 7.900 -0.498 -3.013 1.00 93.56 130 ILE A N 1
ATOM 1052 C CA . ILE A 1 130 ? 8.529 -0.495 -4.343 1.00 93.56 130 ILE A CA 1
ATOM 1053 C C . ILE A 1 130 ? 7.463 -0.598 -5.445 1.00 93.56 130 ILE A C 1
ATOM 1055 O O . ILE A 1 130 ? 7.440 0.219 -6.367 1.00 93.56 130 ILE A O 1
ATOM 1059 N N . VAL A 1 131 ? 6.534 -1.552 -5.324 1.00 93.56 131 VAL A N 1
ATOM 1060 C CA . VAL A 1 131 ? 5.453 -1.762 -6.303 1.00 93.56 131 VAL A CA 1
ATOM 1061 C C . VAL A 1 131 ? 4.572 -0.518 -6.433 1.00 93.56 131 VAL A C 1
ATOM 1063 O O . VAL A 1 131 ? 4.271 -0.083 -7.545 1.00 93.56 131 VAL A O 1
ATOM 1066 N N . ASN A 1 132 ? 4.198 0.109 -5.319 1.00 91.00 132 ASN A N 1
ATOM 1067 C CA . ASN A 1 132 ? 3.388 1.326 -5.310 1.00 91.00 132 ASN A CA 1
ATOM 1068 C C . ASN A 1 132 ? 4.135 2.525 -5.910 1.00 91.00 132 ASN A C 1
ATOM 1070 O O . ASN A 1 132 ? 3.495 3.391 -6.508 1.00 91.00 132 ASN A O 1
ATOM 1074 N N . SER A 1 133 ? 5.465 2.567 -5.790 1.00 92.31 133 SER A N 1
ATOM 1075 C CA . SER A 1 133 ? 6.292 3.613 -6.407 1.00 92.31 133 SER A CA 1
ATOM 1076 C C . SER A 1 133 ? 6.294 3.478 -7.927 1.00 92.31 133 SER A C 1
ATOM 1078 O O . SER A 1 133 ? 5.935 4.418 -8.639 1.00 92.31 133 SER A O 1
ATOM 1080 N N . LEU A 1 134 ? 6.596 2.275 -8.423 1.00 94.06 134 LEU A N 1
ATOM 1081 C CA . LEU A 1 134 ? 6.614 1.956 -9.854 1.00 94.06 134 LEU A CA 1
ATOM 1082 C C . LEU A 1 134 ? 5.254 2.157 -10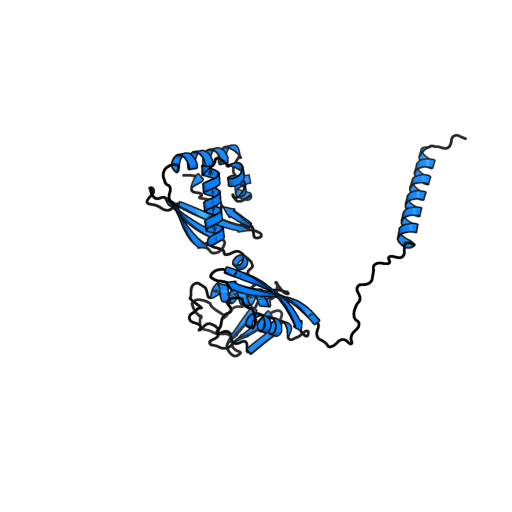.531 1.00 94.06 134 LEU A C 1
ATOM 1084 O O . LEU A 1 134 ? 5.184 2.609 -11.668 1.00 94.06 134 LEU A O 1
ATOM 1088 N N . THR A 1 135 ? 4.170 1.859 -9.818 1.00 91.81 135 THR A N 1
ATOM 1089 C CA . THR A 1 135 ? 2.789 1.971 -10.318 1.00 91.81 135 THR A CA 1
ATOM 1090 C C . THR A 1 135 ? 2.118 3.294 -9.948 1.00 91.81 135 THR A C 1
ATOM 1092 O O . THR A 1 135 ? 0.894 3.415 -10.037 1.00 91.81 135 THR A O 1
ATOM 1095 N N . SER A 1 136 ? 2.881 4.296 -9.494 1.00 87.25 136 SER A N 1
ATOM 1096 C CA . SER A 1 136 ? 2.319 5.579 -9.048 1.00 87.25 136 SER A CA 1
ATOM 1097 C C . SER A 1 136 ? 1.555 6.304 -10.162 1.00 87.25 136 SER A C 1
ATOM 1099 O O . SER A 1 136 ? 0.491 6.871 -9.899 1.00 87.25 136 SER A O 1
ATOM 1101 N N . ASN A 1 137 ? 2.044 6.213 -11.403 1.00 83.88 137 ASN A N 1
ATOM 1102 C CA . ASN A 1 137 ? 1.379 6.751 -12.590 1.00 83.88 137 ASN A CA 1
ATOM 1103 C C . ASN A 1 137 ? 0.505 5.721 -13.327 1.00 83.88 137 ASN A C 1
ATOM 1105 O O . ASN A 1 137 ? -0.514 6.110 -13.889 1.00 83.88 137 ASN A O 1
ATOM 1109 N N . ASP A 1 138 ? 0.843 4.427 -13.270 1.00 83.75 138 ASP A N 1
ATOM 1110 C CA . ASP A 1 138 ? 0.135 3.357 -13.990 1.00 83.75 138 ASP A CA 1
ATOM 1111 C C . ASP A 1 138 ? -0.343 2.253 -13.048 1.00 83.75 138 ASP A C 1
ATOM 1113 O O . ASP A 1 138 ? 0.265 1.193 -12.899 1.00 83.75 138 ASP A O 1
ATOM 1117 N N . ARG A 1 139 ? -1.491 2.493 -12.414 1.00 81.44 139 ARG A N 1
ATOM 1118 C CA . ARG A 1 139 ? -2.049 1.599 -11.385 1.00 81.44 139 ARG A CA 1
ATOM 1119 C C . ARG A 1 139 ? -2.484 0.224 -11.899 1.00 81.44 139 ARG A C 1
ATOM 1121 O O . ARG A 1 139 ? -2.736 -0.665 -11.095 1.00 81.44 139 ARG A O 1
ATOM 1128 N N . GLN A 1 140 ? -2.623 0.067 -13.214 1.00 80.00 140 GLN A N 1
ATOM 1129 C CA . GLN A 1 140 ? -3.121 -1.156 -13.852 1.00 80.00 140 GLN A CA 1
ATOM 1130 C C . GLN A 1 140 ? -2.005 -2.122 -14.266 1.00 80.00 140 GLN A C 1
ATOM 1132 O O . GLN A 1 140 ? -2.302 -3.232 -14.705 1.00 80.00 140 GLN A O 1
ATOM 1137 N N . LEU A 1 141 ? -0.737 -1.717 -14.156 1.00 83.81 141 LEU A N 1
ATOM 1138 C CA . LEU A 1 141 ? 0.389 -2.557 -14.544 1.00 83.81 141 LEU A CA 1
ATOM 1139 C C . LEU A 1 141 ? 0.901 -3.351 -13.334 1.00 83.81 141 LEU A C 1
ATOM 1141 O O . LEU A 1 141 ? 1.267 -2.747 -12.324 1.00 83.81 141 LEU A O 1
ATOM 1145 N N . PRO A 1 142 ? 0.967 -4.690 -13.408 1.00 91.81 142 PRO A N 1
ATOM 1146 C CA . PRO A 1 142 ? 1.622 -5.477 -12.377 1.00 91.81 142 PRO A CA 1
ATOM 1147 C C . PRO A 1 142 ? 3.149 -5.374 -12.496 1.00 91.81 142 PRO A C 1
ATOM 1149 O O . PRO A 1 142 ? 3.689 -5.190 -13.590 1.00 91.81 142 PRO A O 1
ATOM 1152 N N . VAL A 1 143 ? 3.846 -5.559 -11.376 1.00 95.94 143 VAL A N 1
ATOM 1153 C CA . VAL A 1 143 ? 5.311 -5.524 -11.279 1.00 95.94 143 VAL A CA 1
ATOM 1154 C C . VAL A 1 143 ? 5.855 -6.936 -11.077 1.00 95.94 143 VAL A C 1
ATOM 1156 O O . VAL A 1 143 ? 5.561 -7.593 -10.080 1.00 95.94 143 VAL A O 1
ATOM 1159 N N . GLN A 1 144 ? 6.677 -7.414 -12.003 1.00 96.81 144 GLN A N 1
ATOM 1160 C CA . GLN A 1 144 ? 7.431 -8.656 -11.877 1.00 96.81 144 GLN A CA 1
ATOM 1161 C C . GLN A 1 144 ? 8.869 -8.348 -11.477 1.00 96.81 144 GLN A C 1
ATOM 1163 O O . GLN A 1 144 ? 9.591 -7.657 -12.191 1.00 96.81 144 GLN A O 1
ATOM 1168 N N . PHE A 1 145 ? 9.300 -8.920 -10.359 1.00 96.44 145 PHE A N 1
ATOM 1169 C CA . PHE A 1 145 ? 10.690 -8.840 -9.933 1.00 96.44 145 PHE A CA 1
ATOM 1170 C C . PHE A 1 145 ? 11.532 -9.878 -10.674 1.00 96.44 145 PHE A C 1
ATOM 1172 O O . PHE A 1 145 ? 11.137 -11.045 -10.792 1.00 96.44 145 PHE A O 1
ATOM 1179 N N . LEU A 1 146 ? 12.698 -9.442 -11.132 1.00 96.00 146 LEU A N 1
ATOM 1180 C CA . LEU A 1 146 ? 13.797 -10.261 -11.618 1.00 96.00 146 LEU A CA 1
ATOM 1181 C C . LEU A 1 146 ? 14.978 -10.061 -10.663 1.00 96.00 146 LEU A C 1
ATOM 1183 O O . LEU A 1 146 ? 15.199 -8.965 -10.157 1.00 96.00 146 LEU A O 1
ATOM 1187 N N . PHE A 1 147 ? 15.710 -11.132 -10.388 1.00 95.00 147 PHE A N 1
ATOM 1188 C CA . PHE A 1 147 ? 16.902 -11.124 -9.556 1.00 95.00 147 PHE A CA 1
ATOM 1189 C C . PHE A 1 147 ? 18.092 -11.507 -10.428 1.00 95.00 147 PHE A C 1
ATOM 1191 O O . PHE A 1 147 ? 18.227 -12.673 -10.802 1.00 95.00 147 PHE A O 1
ATOM 1198 N N . ASP A 1 148 ? 18.915 -10.517 -10.771 1.00 93.31 148 ASP A N 1
ATOM 1199 C CA . ASP A 1 148 ? 20.001 -10.631 -11.752 1.00 93.31 148 ASP A CA 1
ATOM 1200 C C . ASP A 1 148 ? 19.509 -11.231 -13.088 1.00 93.31 148 ASP A C 1
ATOM 1202 O O . ASP A 1 148 ? 20.059 -12.201 -13.616 1.00 93.31 148 ASP A O 1
ATOM 1206 N N . GLY A 1 149 ? 18.415 -10.666 -13.609 1.00 92.94 149 GLY A N 1
ATOM 1207 C CA . GLY A 1 149 ? 17.822 -11.024 -14.901 1.00 92.94 149 GLY A CA 1
ATOM 1208 C C . GLY A 1 149 ? 16.920 -12.266 -14.913 1.00 92.94 149 GLY A C 1
ATOM 1209 O O . GLY A 1 149 ? 16.361 -12.595 -15.959 1.00 92.94 149 GLY A O 1
ATOM 1210 N N . ALA A 1 150 ? 16.732 -12.959 -13.783 1.00 94.06 150 ALA A N 1
ATOM 1211 C CA . ALA A 1 150 ? 15.912 -14.173 -13.711 1.00 94.06 150 ALA A CA 1
ATOM 1212 C C . ALA A 1 150 ? 14.840 -14.120 -12.614 1.00 94.06 150 ALA A C 1
ATOM 1214 O O . ALA A 1 150 ? 15.035 -13.545 -11.548 1.00 94.06 150 ALA A O 1
ATOM 1215 N N . ILE A 1 151 ? 13.701 -14.779 -12.840 1.00 92.00 151 ILE A N 1
ATOM 1216 C CA . ILE A 1 151 ? 12.686 -14.955 -11.792 1.00 92.00 151 ILE A CA 1
ATOM 1217 C C . ILE A 1 151 ? 13.234 -15.918 -10.738 1.00 92.00 151 ILE A C 1
ATOM 1219 O O . ILE A 1 151 ? 13.629 -17.044 -11.050 1.00 92.00 151 ILE A O 1
ATOM 1223 N N . LEU A 1 152 ? 13.221 -15.491 -9.477 1.00 90.06 152 LEU A N 1
ATOM 1224 C CA . LEU A 1 152 ? 13.656 -16.329 -8.370 1.00 90.06 152 LEU A CA 1
ATOM 1225 C C . LEU A 1 152 ? 12.654 -17.471 -8.141 1.00 90.06 152 LEU A C 1
ATOM 1227 O O . LEU A 1 152 ? 11.449 -17.249 -7.998 1.00 90.06 152 LEU A O 1
ATOM 1231 N N . THR A 1 153 ? 13.153 -18.704 -8.075 1.00 85.38 153 THR A N 1
ATOM 1232 C CA . THR A 1 153 ? 12.327 -19.868 -7.731 1.00 85.38 153 THR A CA 1
ATOM 1233 C C . THR A 1 153 ? 12.101 -19.995 -6.232 1.00 85.38 153 THR A C 1
ATOM 1235 O O . THR A 1 153 ? 11.063 -20.512 -5.820 1.00 85.38 153 THR A O 1
ATOM 1238 N N . ASP A 1 154 ? 13.046 -19.547 -5.417 1.00 87.00 154 ASP A N 1
ATOM 1239 C CA . ASP A 1 154 ? 12.966 -19.665 -3.965 1.00 87.00 154 ASP A CA 1
ATOM 1240 C C . ASP A 1 154 ? 12.098 -18.552 -3.367 1.00 87.00 154 ASP A C 1
ATOM 1242 O O . ASP A 1 154 ? 11.799 -17.551 -4.018 1.00 87.00 154 ASP A O 1
ATOM 1246 N N . ASN A 1 155 ? 11.663 -18.730 -2.122 1.00 86.56 155 ASN A N 1
ATOM 1247 C CA . ASN A 1 155 ? 11.004 -17.660 -1.382 1.00 86.56 155 ASN A CA 1
ATOM 1248 C C . ASN A 1 155 ? 12.063 -16.877 -0.605 1.00 86.56 155 ASN A C 1
ATOM 1250 O O . ASN A 1 155 ? 12.924 -17.475 0.041 1.00 86.56 155 ASN A O 1
ATOM 1254 N N . ILE A 1 156 ? 11.967 -15.550 -0.605 1.00 86.19 156 ILE A N 1
ATOM 1255 C CA . ILE A 1 156 ? 12.767 -14.707 0.286 1.00 86.19 156 ILE A CA 1
ATOM 1256 C C . ILE A 1 156 ? 11.877 -14.367 1.472 1.00 86.19 156 ILE A C 1
ATOM 1258 O O . ILE A 1 156 ? 10.838 -13.741 1.280 1.00 86.19 156 ILE A O 1
ATOM 1262 N N . ARG A 1 157 ? 12.258 -14.795 2.684 1.00 83.69 157 ARG A N 1
ATOM 1263 C CA . ARG A 1 157 ? 11.555 -14.433 3.933 1.00 83.69 157 ARG A CA 1
ATOM 1264 C C . ARG A 1 157 ? 10.034 -14.662 3.864 1.00 83.69 157 ARG A C 1
ATOM 1266 O O . ARG A 1 157 ? 9.229 -13.797 4.184 1.00 83.69 157 ARG A O 1
ATOM 1273 N N . GLY A 1 158 ? 9.631 -15.816 3.326 1.00 82.94 158 GLY A N 1
ATOM 1274 C CA . GLY A 1 158 ? 8.216 -16.187 3.177 1.00 82.94 158 GLY A CA 1
ATOM 1275 C C . GLY A 1 158 ? 7.458 -15.503 2.027 1.00 82.94 158 GLY A C 1
ATOM 1276 O O . GLY A 1 158 ? 6.274 -15.787 1.834 1.00 82.94 158 GLY A O 1
ATOM 1277 N N . VAL A 1 159 ? 8.109 -14.651 1.228 1.00 86.38 159 VAL A N 1
ATOM 1278 C CA . VAL A 1 159 ? 7.524 -14.011 0.039 1.00 86.38 159 VAL A CA 1
ATOM 1279 C C . VAL A 1 159 ? 7.979 -14.726 -1.231 1.00 86.38 159 VAL A C 1
ATOM 1281 O O . VAL A 1 159 ? 9.172 -14.942 -1.450 1.00 86.38 159 VAL A O 1
ATOM 1284 N N . SER A 1 160 ? 7.015 -15.087 -2.081 1.00 90.38 160 SER A N 1
ATOM 1285 C CA . SER A 1 160 ? 7.276 -15.686 -3.391 1.00 90.38 160 SER A CA 1
ATOM 1286 C C . SER A 1 160 ? 7.289 -14.618 -4.478 1.00 90.38 160 SER A C 1
ATOM 1288 O O . SER A 1 160 ? 6.317 -13.885 -4.624 1.00 90.38 160 SER A O 1
ATOM 1290 N N . PHE A 1 161 ? 8.359 -14.575 -5.274 1.00 92.44 161 PHE A N 1
ATOM 1291 C CA . PHE A 1 161 ? 8.524 -13.630 -6.389 1.00 92.44 161 PHE A CA 1
ATOM 1292 C C . PHE A 1 161 ? 8.228 -14.260 -7.757 1.00 92.44 161 PHE A C 1
ATOM 1294 O O . PHE A 1 161 ? 8.462 -13.652 -8.800 1.00 92.44 161 PHE A O 1
ATOM 1301 N N . ARG A 1 162 ? 7.700 -15.491 -7.770 1.00 89.81 162 ARG A N 1
ATOM 1302 C CA . ARG A 1 162 ? 7.355 -16.213 -9.005 1.00 89.81 162 ARG A CA 1
ATOM 1303 C C . ARG A 1 162 ? 6.204 -15.568 -9.772 1.00 89.81 162 ARG A C 1
ATOM 1305 O O . ARG A 1 162 ? 6.088 -15.783 -10.974 1.00 89.81 162 ARG A O 1
ATOM 1312 N N . GLN A 1 163 ? 5.336 -14.856 -9.061 1.00 89.25 163 GLN A N 1
ATOM 1313 C CA . GLN A 1 163 ? 4.180 -14.173 -9.625 1.00 89.25 163 GLN A CA 1
ATOM 1314 C C . GLN A 1 163 ? 4.390 -12.656 -9.579 1.00 89.25 163 GLN A C 1
ATOM 1316 O O . GLN A 1 163 ? 5.072 -12.168 -8.673 1.00 89.25 163 GLN A O 1
ATOM 1321 N N . PRO A 1 164 ? 3.786 -11.907 -10.514 1.00 91.31 164 PRO A N 1
ATOM 1322 C CA . PRO A 1 164 ? 3.772 -10.455 -10.456 1.00 91.31 164 PRO A CA 1
ATOM 1323 C C . PRO A 1 164 ? 2.995 -9.938 -9.244 1.00 91.31 164 PRO A C 1
ATOM 1325 O O . PRO A 1 164 ? 1.990 -10.521 -8.835 1.00 91.31 164 PRO A O 1
ATOM 1328 N N . PHE A 1 165 ? 3.426 -8.792 -8.733 1.00 90.62 165 PHE A N 1
ATOM 1329 C CA . PHE A 1 165 ? 2.771 -8.062 -7.660 1.00 90.62 165 PHE A CA 1
ATOM 1330 C C . PHE A 1 165 ? 1.881 -6.972 -8.237 1.00 90.62 165 PHE A C 1
ATOM 1332 O O . PHE A 1 165 ? 2.256 -6.269 -9.176 1.00 90.62 165 PHE A O 1
ATOM 1339 N N . TRP A 1 166 ? 0.704 -6.819 -7.649 1.00 87.81 166 TRP A N 1
ATOM 1340 C CA . TRP A 1 166 ? -0.207 -5.737 -7.983 1.00 87.81 166 TRP A CA 1
ATOM 1341 C C . TRP A 1 166 ? -0.015 -4.574 -7.026 1.00 87.81 166 TRP A C 1
ATOM 1343 O O . TRP A 1 166 ? 0.447 -4.739 -5.895 1.00 87.81 166 TRP A O 1
ATOM 1353 N N . ARG A 1 167 ? -0.380 -3.380 -7.490 1.00 83.38 167 ARG A N 1
ATOM 1354 C CA . ARG A 1 167 ? -0.533 -2.237 -6.601 1.00 83.38 167 ARG A CA 1
ATOM 1355 C C . ARG A 1 167 ? -1.579 -2.586 -5.546 1.00 83.38 167 ARG A C 1
ATOM 1357 O O . ARG A 1 167 ? -2.702 -2.949 -5.880 1.00 83.38 167 ARG A O 1
ATOM 1364 N N . ASP A 1 168 ? -1.200 -2.419 -4.295 1.00 77.62 168 ASP A N 1
ATOM 1365 C CA . ASP A 1 168 ? -2.062 -2.564 -3.142 1.00 77.62 168 ASP A CA 1
ATOM 1366 C C . ASP A 1 168 ? -2.032 -1.228 -2.401 1.00 77.62 168 ASP A C 1
ATOM 1368 O O . ASP A 1 168 ? -0.995 -0.799 -1.892 1.00 77.62 168 ASP A O 1
ATOM 1372 N N . GLU A 1 169 ? -3.151 -0.507 -2.426 1.00 64.38 169 GLU A N 1
ATOM 1373 C CA . GLU A 1 169 ? -3.277 0.754 -1.692 1.00 64.38 169 GLU A CA 1
ATOM 1374 C C . GLU A 1 169 ? -3.681 0.528 -0.235 1.00 64.38 169 GLU A C 1
ATOM 1376 O O . GLU A 1 169 ? -3.584 1.468 0.552 1.00 64.38 169 GLU A O 1
ATOM 1381 N N . THR A 1 170 ? -4.082 -0.691 0.147 1.00 61.09 170 THR A N 1
ATOM 1382 C CA . THR A 1 170 ? -4.457 -0.985 1.531 1.00 61.09 170 THR A CA 1
ATOM 1383 C C . THR A 1 170 ? -3.256 -0.770 2.443 1.00 61.09 170 THR A C 1
ATOM 1385 O O . THR A 1 170 ? -3.393 -0.035 3.416 1.00 61.09 170 THR A O 1
ATOM 1388 N N . VAL A 1 171 ? -2.051 -1.232 2.059 1.00 62.81 171 VAL A N 1
ATOM 1389 C CA . VAL A 1 171 ? -0.782 -1.027 2.799 1.00 62.81 171 VAL A CA 1
ATOM 1390 C C . VAL A 1 171 ? -0.418 0.436 3.069 1.00 62.81 171 VAL A C 1
ATOM 1392 O O . VAL A 1 171 ? 0.345 0.704 3.993 1.00 62.81 171 VAL A O 1
ATOM 1395 N N . LEU A 1 172 ? -0.963 1.387 2.300 1.00 57.22 172 LEU A N 1
ATOM 1396 C CA . LEU A 1 172 ? -0.754 2.825 2.514 1.00 57.22 172 LEU A CA 1
ATOM 1397 C C . LEU A 1 172 ? -1.554 3.352 3.717 1.00 57.22 172 LEU A C 1
ATOM 1399 O O . LEU A 1 172 ? -1.296 4.457 4.180 1.00 57.22 172 LEU A O 1
ATOM 1403 N N . GLY A 1 173 ? -2.520 2.571 4.213 1.00 51.41 173 GLY A N 1
ATOM 1404 C CA . GLY A 1 173 ? -3.320 2.843 5.407 1.00 51.41 173 GLY A CA 1
ATOM 1405 C C . GLY A 1 173 ? -3.046 1.901 6.588 1.00 51.41 173 GLY A C 1
ATOM 1406 O O . GLY A 1 173 ? -3.745 2.016 7.597 1.00 51.41 173 GLY A O 1
ATOM 1407 N N . TYR A 1 174 ? -2.057 0.992 6.494 1.00 51.16 174 TYR A N 1
ATOM 1408 C CA . TYR A 1 174 ? -1.665 0.094 7.594 1.00 51.16 174 TYR A CA 1
ATOM 1409 C C . TYR A 1 174 ? -0.883 0.847 8.670 1.00 51.16 174 TYR A C 1
ATOM 1411 O O . TYR A 1 174 ? 0.336 0.741 8.768 1.00 51.16 174 TYR A O 1
ATOM 1419 N N . HIS A 1 175 ? -1.609 1.560 9.529 1.00 55.72 175 HIS A N 1
ATOM 1420 C CA . HIS A 1 175 ? -1.109 1.991 10.829 1.00 55.72 175 HIS A CA 1
ATOM 1421 C C . HIS A 1 175 ? -1.770 1.148 11.924 1.00 55.72 175 HIS A C 1
ATOM 1423 O O . HIS A 1 175 ? -2.919 1.407 12.291 1.00 55.72 175 HIS A O 1
ATOM 1429 N N . PRO A 1 176 ? -1.045 0.196 12.534 1.00 50.84 176 PRO A N 1
ATOM 1430 C CA . PRO A 1 176 ? -1.463 -0.383 13.806 1.00 50.84 176 PRO A CA 1
ATOM 1431 C C . PRO A 1 176 ? -1.719 0.704 14.866 1.00 50.84 176 PRO A C 1
ATOM 1433 O O . PRO A 1 176 ? -2.617 0.553 15.687 1.00 50.84 176 PRO A O 1
ATOM 1436 N N . GLY A 1 177 ? -0.979 1.823 14.801 1.00 55.00 177 GLY A N 1
ATOM 1437 C CA . GLY A 1 177 ? -1.209 3.030 15.604 1.00 55.00 177 GLY A CA 1
ATOM 1438 C C . GLY A 1 177 ? -2.599 3.627 15.386 1.00 55.00 177 GLY A C 1
ATOM 1439 O O . GLY A 1 177 ? -3.365 3.696 16.333 1.00 55.00 177 GLY A O 1
ATOM 1440 N N . ASN A 1 178 ? -2.986 3.929 14.143 1.00 67.31 178 ASN A N 1
ATOM 1441 C CA . ASN A 1 178 ? -4.310 4.500 13.863 1.00 67.31 178 ASN A CA 1
ATOM 1442 C C . ASN A 1 178 ? -5.451 3.540 14.226 1.00 67.31 178 ASN A C 1
ATOM 1444 O O . ASN A 1 178 ? -6.514 4.002 14.611 1.00 67.31 178 ASN A O 1
ATOM 1448 N N . MET A 1 179 ? -5.250 2.217 14.132 1.00 74.00 179 MET A N 1
ATOM 1449 C CA . MET A 1 179 ? -6.270 1.233 14.532 1.00 74.00 179 MET A CA 1
ATOM 1450 C C . MET A 1 179 ? -6.437 1.210 16.047 1.00 74.00 179 MET A C 1
ATOM 1452 O O . MET A 1 179 ? -7.552 1.202 16.568 1.00 74.00 179 MET A O 1
ATOM 1456 N N . ARG A 1 180 ? -5.305 1.223 16.754 1.00 74.88 180 ARG A N 1
ATOM 1457 C CA . ARG A 1 180 ? -5.262 1.335 18.205 1.00 74.88 180 ARG A CA 1
ATOM 1458 C C . ARG A 1 180 ? -5.910 2.635 18.672 1.00 74.88 180 ARG A C 1
ATOM 1460 O O . ARG A 1 180 ? -6.724 2.584 19.588 1.00 74.88 180 ARG A O 1
ATOM 1467 N N . ASP A 1 181 ? -5.567 3.755 18.047 1.00 78.00 181 ASP A N 1
ATOM 1468 C CA . ASP A 1 181 ? -6.073 5.082 18.394 1.00 78.00 181 ASP A CA 1
ATOM 1469 C C . ASP A 1 181 ? -7.562 5.202 18.060 1.00 78.00 181 ASP A C 1
ATOM 1471 O O . ASP A 1 181 ? -8.326 5.685 18.884 1.00 78.00 181 ASP A O 1
ATOM 1475 N N . MET A 1 182 ? -8.009 4.656 16.925 1.00 83.50 182 MET A N 1
ATOM 1476 C CA . MET A 1 182 ? -9.425 4.607 16.554 1.00 83.50 182 MET A CA 1
ATOM 1477 C C . MET A 1 182 ? -10.257 3.819 17.571 1.00 83.50 182 MET A C 1
ATOM 1479 O O . MET A 1 182 ? -11.321 4.282 17.981 1.00 83.50 182 MET A O 1
ATOM 1483 N N . VAL A 1 183 ? -9.798 2.632 17.986 1.00 86.12 183 VAL A N 1
ATOM 1484 C CA . VAL A 1 183 ? -10.505 1.826 18.997 1.00 86.12 183 VAL A CA 1
ATOM 1485 C C . VAL A 1 183 ? -10.426 2.487 20.367 1.00 86.12 183 VAL A C 1
ATOM 1487 O O . VAL A 1 183 ? -11.412 2.478 21.098 1.00 86.12 183 VAL A O 1
ATOM 1490 N N . ALA A 1 184 ? -9.293 3.098 20.721 1.00 84.19 184 ALA A N 1
ATOM 1491 C CA . ALA A 1 184 ? -9.172 3.861 21.957 1.00 84.19 184 ALA A CA 1
ATOM 1492 C C . ALA A 1 184 ? -10.172 5.026 21.995 1.00 84.19 184 ALA A C 1
ATOM 1494 O O . ALA A 1 184 ? -10.927 5.126 22.957 1.00 84.19 184 ALA A O 1
ATOM 1495 N N . GLU A 1 185 ? -10.230 5.834 20.937 1.00 85.69 185 GLU A N 1
ATOM 1496 C CA . GLU A 1 185 ? -11.133 6.979 20.797 1.00 85.69 185 GLU A CA 1
ATOM 1497 C C . GLU A 1 185 ? -12.602 6.539 20.806 1.00 85.69 185 GLU A C 1
ATOM 1499 O O . GLU A 1 185 ? -13.413 7.109 21.526 1.00 85.69 185 GLU A O 1
ATOM 1504 N N . PHE A 1 186 ? -12.946 5.464 20.092 1.00 88.94 186 PHE A N 1
ATOM 1505 C CA . PHE A 1 186 ? -14.292 4.886 20.126 1.00 88.94 186 PHE A CA 1
ATOM 1506 C C . PHE A 1 186 ? -14.715 4.478 21.548 1.00 88.94 186 PHE A C 1
ATOM 1508 O O . PHE A 1 186 ? -15.840 4.744 21.976 1.00 88.94 186 PHE A O 1
ATOM 1515 N N . LEU A 1 187 ? -13.815 3.847 22.309 1.00 87.44 187 LEU A N 1
ATOM 1516 C CA . LEU A 1 187 ? -14.086 3.469 23.696 1.00 87.44 187 LEU A CA 1
ATOM 1517 C C . LEU A 1 187 ? -14.188 4.699 24.616 1.00 87.44 187 LEU A C 1
ATOM 1519 O O . LEU A 1 187 ? -15.048 4.720 25.496 1.00 87.44 187 LEU A O 1
ATOM 1523 N N . GLU A 1 188 ? -13.368 5.732 24.402 1.00 87.00 188 GLU A N 1
ATOM 1524 C CA . GLU A 1 188 ? -13.462 7.017 25.116 1.00 87.00 188 GLU A CA 1
ATOM 1525 C C . GLU A 1 188 ? -14.792 7.729 24.842 1.00 87.00 188 GLU A C 1
ATOM 1527 O O . GLU A 1 188 ? -15.428 8.233 25.768 1.00 87.00 188 GLU A O 1
ATOM 1532 N N . GLU A 1 189 ? -15.272 7.717 23.599 1.00 88.44 189 GLU A N 1
ATOM 1533 C CA . GLU A 1 189 ? -16.572 8.282 23.223 1.00 88.44 189 GLU A CA 1
ATOM 1534 C C . GLU A 1 189 ? -17.729 7.540 2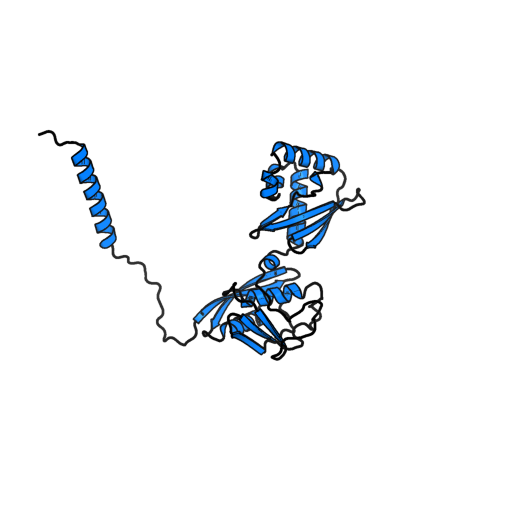3.906 1.00 88.44 189 GLU A C 1
ATOM 1536 O O . GLU A 1 189 ? -18.673 8.170 24.393 1.00 88.44 189 GLU A O 1
ATOM 1541 N N . ILE A 1 190 ? -17.657 6.207 24.011 1.00 88.38 190 ILE A N 1
ATOM 1542 C CA . ILE A 1 190 ? -18.633 5.413 24.773 1.00 88.38 190 ILE A CA 1
ATOM 1543 C C . ILE A 1 190 ? -18.611 5.795 26.258 1.00 88.38 190 ILE A C 1
ATOM 1545 O O . ILE A 1 190 ? -19.673 5.947 26.874 1.00 88.38 190 ILE A O 1
ATOM 1549 N N . GLU A 1 191 ? -17.423 5.949 26.844 1.00 85.69 191 GLU A N 1
ATOM 1550 C CA . GLU A 1 191 ? -17.240 6.329 28.249 1.00 85.69 191 GLU A CA 1
ATOM 1551 C C . GLU A 1 191 ? -17.801 7.721 28.548 1.00 85.69 191 GLU A C 1
ATOM 1553 O O . GLU A 1 191 ? -18.516 7.895 29.546 1.00 85.69 191 GLU A O 1
ATOM 1558 N N . ALA A 1 192 ? -17.524 8.672 27.652 1.00 87.25 192 ALA A N 1
ATOM 1559 C CA . ALA A 1 192 ? -17.970 10.060 27.692 1.00 87.25 192 ALA A CA 1
ATOM 1560 C C . ALA A 1 192 ? -19.452 10.248 27.316 1.00 87.25 192 ALA A C 1
ATOM 1562 O O . ALA A 1 192 ? -19.928 11.381 27.260 1.00 87.25 192 ALA A O 1
ATOM 1563 N N . GLU A 1 193 ? -20.189 9.159 27.069 1.00 89.00 193 GLU A N 1
ATOM 1564 C CA . GLU A 1 193 ? -21.596 9.163 26.641 1.00 89.00 193 GLU A CA 1
ATOM 1565 C C . GLU A 1 193 ? -21.831 9.875 25.289 1.00 89.00 193 GLU A C 1
ATOM 1567 O O . GLU A 1 193 ? -22.954 10.255 24.950 1.00 89.00 193 GLU A O 1
ATOM 1572 N N . GLN A 1 194 ? -20.784 10.006 24.469 1.00 88.00 194 GLN A N 1
ATOM 1573 C CA . GLN A 1 194 ? -20.806 10.602 23.131 1.00 88.00 194 GLN A CA 1
ATOM 1574 C C . GLN A 1 194 ? -21.199 9.568 22.063 1.00 88.00 194 GLN A C 1
ATOM 1576 O O . GLN A 1 194 ? -20.534 9.394 21.043 1.00 88.00 194 GLN A O 1
ATOM 1581 N N . TYR A 1 195 ? -22.323 8.877 22.274 1.00 86.25 195 TYR A N 1
ATOM 1582 C CA . TYR A 1 195 ? -22.734 7.734 21.447 1.00 86.25 195 TYR A CA 1
ATOM 1583 C C . TYR A 1 195 ? -22.944 8.061 19.965 1.00 86.25 195 TYR A C 1
ATOM 1585 O O . TYR A 1 195 ? -22.785 7.190 19.112 1.00 86.25 195 TYR A O 1
ATOM 1593 N N . SER A 1 196 ? -23.283 9.310 19.645 1.00 83.12 196 SER A N 1
ATOM 1594 C CA . SER A 1 196 ? -23.423 9.759 18.259 1.00 83.12 196 SER A CA 1
ATOM 1595 C C . SER A 1 196 ? -22.091 9.764 17.507 1.00 83.12 196 SER A C 1
ATOM 1597 O O . SER A 1 196 ? -22.092 9.468 16.315 1.00 83.12 196 SER A O 1
ATOM 1599 N N . LEU A 1 197 ? -20.977 10.078 18.181 1.00 84.69 197 LEU A N 1
ATOM 1600 C CA . LEU A 1 197 ? -19.633 10.031 17.591 1.00 84.69 197 LEU A CA 1
ATOM 1601 C C . LEU A 1 197 ? -19.156 8.583 17.466 1.00 84.69 197 LEU A C 1
ATOM 1603 O O . LEU A 1 197 ? -18.789 8.162 16.370 1.00 84.69 197 LEU A O 1
ATOM 1607 N N . ALA A 1 198 ? -19.348 7.784 18.522 1.00 85.31 198 ALA A N 1
ATOM 1608 C CA . ALA A 1 198 ? -19.032 6.357 18.501 1.00 85.31 198 ALA A CA 1
ATOM 1609 C C . ALA A 1 198 ? -19.746 5.642 17.342 1.00 85.31 198 ALA A C 1
ATOM 1611 O O . ALA A 1 198 ? -19.143 4.864 16.602 1.00 85.31 198 ALA A O 1
ATOM 1612 N N . ARG A 1 199 ? -21.025 5.968 17.105 1.00 84.56 199 ARG A N 1
ATOM 1613 C CA . ARG A 1 199 ? -21.803 5.426 15.981 1.00 84.56 199 ARG A CA 1
ATOM 1614 C C . ARG A 1 199 ? -21.162 5.714 14.624 1.00 84.56 199 ARG A C 1
ATOM 1616 O O . ARG A 1 199 ? -21.198 4.839 13.768 1.00 84.56 199 ARG A O 1
ATOM 1623 N N . GLN A 1 200 ? -20.581 6.894 14.409 1.00 84.19 200 GLN A N 1
ATOM 1624 C CA . GLN A 1 200 ? -19.983 7.262 13.117 1.00 84.19 200 GLN A CA 1
ATOM 1625 C C . GLN A 1 200 ? -18.771 6.395 12.753 1.00 84.19 200 GLN A C 1
ATOM 1627 O O . GLN A 1 200 ? -18.465 6.258 11.571 1.00 84.19 200 GLN A O 1
ATOM 1632 N N . LYS A 1 201 ? -18.118 5.785 13.748 1.00 84.75 201 LYS A N 1
ATOM 1633 C CA . LYS A 1 201 ? -16.969 4.890 13.562 1.00 84.75 201 LYS A CA 1
ATOM 1634 C C . LYS A 1 201 ? -17.371 3.438 13.257 1.00 84.75 201 LYS A C 1
ATOM 1636 O O . LYS A 1 201 ? -16.505 2.641 12.904 1.00 84.75 201 LYS A O 1
ATOM 1641 N N . ILE A 1 202 ? -18.655 3.081 13.371 1.00 84.44 202 ILE A N 1
ATOM 1642 C CA . ILE A 1 202 ? -19.177 1.748 13.021 1.00 84.44 202 ILE A CA 1
ATOM 1643 C C . ILE A 1 202 ? -19.452 1.676 11.519 1.00 84.44 202 ILE A C 1
ATOM 1645 O O . ILE A 1 202 ? -19.925 2.647 10.925 1.00 84.44 202 ILE A O 1
ATOM 1649 N N . TYR A 1 203 ? -19.177 0.527 10.903 1.00 80.38 203 TYR A N 1
ATOM 1650 C CA . TYR A 1 203 ? -19.371 0.316 9.474 1.00 80.38 203 TYR A CA 1
ATOM 1651 C C . TYR A 1 203 ? -20.807 0.615 9.015 1.00 80.38 203 TYR A C 1
ATOM 1653 O O . TYR A 1 203 ? -21.782 0.208 9.646 1.00 80.38 203 TYR A O 1
ATOM 1661 N N . LEU A 1 204 ? -20.942 1.330 7.893 1.00 71.88 204 LEU A N 1
ATOM 1662 C CA . LEU A 1 204 ? -22.226 1.837 7.391 1.00 71.88 204 LEU A CA 1
ATOM 1663 C C . LEU A 1 204 ? -23.253 0.724 7.144 1.00 71.88 204 LEU A C 1
ATOM 1665 O O . LEU A 1 204 ? -24.407 0.871 7.535 1.00 71.88 204 LEU A O 1
ATOM 1669 N N . ALA A 1 205 ? -22.833 -0.412 6.577 1.00 70.81 205 ALA A N 1
ATOM 1670 C CA . ALA A 1 205 ? -23.748 -1.529 6.337 1.00 70.81 205 ALA A CA 1
ATOM 1671 C C . ALA A 1 205 ? -24.290 -2.135 7.644 1.00 70.81 205 ALA A C 1
ATOM 1673 O O . ALA A 1 205 ? -25.397 -2.668 7.659 1.00 70.81 205 ALA A O 1
ATOM 1674 N N . ASP A 1 206 ? -23.548 -2.026 8.747 1.00 71.00 206 ASP A N 1
ATOM 1675 C CA . ASP A 1 206 ? -24.007 -2.463 10.066 1.00 71.00 206 ASP A CA 1
ATOM 1676 C C . ASP A 1 206 ? -24.912 -1.415 10.733 1.00 71.00 206 ASP A C 1
ATOM 1678 O O . ASP A 1 206 ? -25.861 -1.773 11.434 1.00 71.00 206 ASP A O 1
ATOM 1682 N N . GLN A 1 207 ? -24.690 -0.124 10.456 1.00 66.75 207 GLN A N 1
ATOM 1683 C CA . GLN A 1 207 ? -25.602 0.948 10.873 1.00 66.75 207 GLN A CA 1
ATOM 1684 C C . GLN A 1 207 ? -26.992 0.825 10.235 1.00 66.75 207 GLN A C 1
ATOM 1686 O O . GLN A 1 207 ? -27.967 1.240 10.857 1.00 66.75 207 GLN A O 1
ATOM 1691 N N . ASP A 1 208 ? -27.084 0.267 9.026 1.00 72.38 208 ASP A N 1
ATOM 1692 C CA . ASP A 1 208 ? -28.356 0.031 8.331 1.00 72.38 208 ASP A CA 1
ATOM 1693 C C . ASP A 1 208 ? -29.096 -1.212 8.858 1.00 72.38 208 ASP A C 1
ATOM 1695 O O . ASP A 1 208 ? -30.313 -1.336 8.696 1.00 72.38 208 ASP A O 1
ATOM 1699 N N . ARG A 1 209 ? -28.376 -2.143 9.500 1.00 73.12 209 ARG A N 1
ATOM 1700 C CA . ARG A 1 209 ? -28.940 -3.382 10.068 1.00 73.12 209 ARG A CA 1
ATOM 1701 C C . ARG A 1 209 ? -29.506 -3.188 11.470 1.00 73.12 209 ARG A C 1
ATOM 1703 O O . ARG A 1 209 ? -30.440 -3.896 11.839 1.00 73.12 209 ARG A O 1
ATOM 1710 N N . LEU A 1 210 ? -28.955 -2.251 12.239 1.00 73.44 210 LEU A N 1
ATOM 1711 C CA . LEU A 1 210 ? -29.378 -1.952 13.605 1.00 73.44 210 LEU A CA 1
ATOM 1712 C C . LEU A 1 210 ? -30.195 -0.666 13.643 1.00 73.44 210 LEU A C 1
ATOM 1714 O O . LEU A 1 210 ? -29.775 0.375 13.141 1.00 73.44 210 LEU A O 1
ATOM 1718 N N . SER A 1 211 ? -31.342 -0.698 14.320 1.00 79.56 211 SER A N 1
ATOM 1719 C CA . SER A 1 211 ? -32.052 0.550 14.605 1.00 79.56 211 SER A CA 1
ATOM 1720 C C . SER A 1 211 ? -31.208 1.450 15.519 1.00 79.56 211 SER A C 1
ATOM 1722 O O . SER A 1 211 ? -30.478 0.969 16.388 1.00 79.56 211 SER A O 1
ATOM 1724 N N . GLU A 1 212 ? -31.332 2.771 15.370 1.00 78.62 212 GLU A N 1
ATOM 1725 C CA . GLU A 1 212 ? -30.596 3.737 16.199 1.00 78.62 212 GLU A CA 1
ATOM 1726 C C . GLU A 1 212 ? -30.799 3.482 17.704 1.00 78.62 212 GLU A C 1
ATOM 1728 O O . GLU A 1 212 ? -29.845 3.502 18.483 1.00 78.62 212 GLU A O 1
ATOM 1733 N N . GLY A 1 213 ? -32.034 3.165 18.108 1.00 82.12 213 GLY A N 1
ATOM 1734 C CA . GLY A 1 213 ? -32.370 2.852 19.497 1.00 82.12 213 GLY A CA 1
ATOM 1735 C C . GLY A 1 213 ? -31.713 1.570 20.016 1.00 82.12 213 GLY A C 1
ATOM 1736 O O . GLY A 1 213 ? -31.311 1.520 21.178 1.00 82.12 213 GLY A O 1
ATOM 1737 N N . GLU A 1 214 ? -31.564 0.555 19.164 1.00 83.81 214 GLU A N 1
ATOM 1738 C CA . GLU A 1 214 ? -30.912 -0.707 19.519 1.00 83.81 214 GLU A CA 1
ATOM 1739 C C . GLU A 1 214 ? -29.410 -0.518 19.735 1.00 83.81 214 GLU A C 1
ATOM 1741 O O . GLU A 1 214 ? -28.880 -0.926 20.770 1.00 83.81 214 GLU A O 1
ATOM 1746 N N . LEU A 1 215 ? -28.735 0.177 18.817 1.00 82.31 215 LEU A N 1
ATOM 1747 C CA . LEU A 1 215 ? -27.307 0.456 18.944 1.00 82.31 215 LEU A CA 1
ATOM 1748 C C . LEU A 1 215 ? -27.008 1.305 20.190 1.00 82.31 215 LEU A C 1
ATOM 1750 O O . LEU A 1 215 ? -26.107 0.981 20.962 1.00 82.31 215 LEU A O 1
ATOM 1754 N N . LEU A 1 216 ? -27.800 2.353 20.439 1.00 84.00 216 LEU A N 1
ATOM 1755 C CA . LEU A 1 216 ? -27.668 3.186 21.640 1.00 84.00 216 LEU A CA 1
ATOM 1756 C C . LEU A 1 216 ? -27.840 2.380 22.930 1.00 84.00 216 LEU A C 1
ATOM 1758 O O . LEU A 1 216 ? -27.106 2.594 23.898 1.00 84.00 216 LEU A O 1
ATOM 1762 N N . HIS A 1 217 ? -28.808 1.461 22.958 1.00 86.94 217 HIS A N 1
ATOM 1763 C CA . HIS A 1 217 ? -29.018 0.588 24.106 1.00 86.94 217 HIS A CA 1
ATOM 1764 C C . HIS A 1 217 ? -27.784 -0.283 24.369 1.00 86.94 217 HIS A C 1
ATOM 1766 O O . HIS A 1 217 ? -27.318 -0.349 25.505 1.00 86.94 217 HIS A O 1
ATOM 1772 N N . LYS A 1 218 ? -27.202 -0.874 23.322 1.00 87.12 218 LYS A N 1
ATOM 1773 C CA . LYS A 1 218 ? -26.008 -1.721 23.438 1.00 87.12 218 LYS A CA 1
ATOM 1774 C C . LYS A 1 218 ? -24.763 -0.947 23.870 1.00 87.12 218 LYS A C 1
ATOM 1776 O O . LYS A 1 218 ? -24.074 -1.395 24.780 1.00 87.12 218 LYS A O 1
ATOM 1781 N N . LEU A 1 219 ? -24.519 0.249 23.324 1.00 87.25 219 LEU A N 1
ATOM 1782 C CA . LEU A 1 219 ? -23.400 1.106 23.753 1.00 87.25 219 LEU A CA 1
ATOM 1783 C C . LEU A 1 219 ? -23.517 1.503 25.238 1.00 87.25 219 LEU A C 1
ATOM 1785 O O . LEU A 1 219 ? -22.522 1.513 25.966 1.00 87.25 219 LEU A O 1
ATOM 1789 N N . ARG A 1 220 ? -24.738 1.781 25.721 1.00 86.88 220 ARG A N 1
ATOM 1790 C CA . ARG A 1 220 ? -24.999 2.056 27.147 1.00 86.88 220 ARG A CA 1
ATOM 1791 C C . ARG A 1 220 ? -24.750 0.835 28.028 1.00 86.88 220 ARG A C 1
ATOM 1793 O O . ARG A 1 220 ? -24.088 0.966 29.058 1.00 86.88 220 ARG A O 1
ATOM 1800 N N . SER A 1 221 ? -25.257 -0.329 27.624 1.00 87.31 221 SER A N 1
ATOM 1801 C CA . SER A 1 221 ? -25.048 -1.592 28.341 1.00 87.31 221 SER A CA 1
ATOM 1802 C C . SER A 1 221 ? -23.563 -1.948 28.419 1.00 87.31 221 SER A C 1
ATOM 1804 O O . SER A 1 221 ? -23.063 -2.258 29.501 1.00 87.31 221 SER A O 1
ATOM 1806 N N . TYR A 1 222 ? -22.834 -1.793 27.311 1.00 86.38 222 TYR A N 1
ATOM 1807 C CA . TYR A 1 222 ? -21.393 -2.019 27.247 1.00 86.38 222 TYR A CA 1
ATOM 1808 C C . TYR A 1 222 ? -20.626 -1.099 28.207 1.00 86.38 222 TYR A C 1
ATOM 1810 O O . TYR A 1 222 ? -19.832 -1.569 29.023 1.00 86.38 222 TYR A O 1
ATOM 1818 N N . ARG A 1 223 ? -20.928 0.208 28.207 1.00 86.94 223 ARG A N 1
ATOM 1819 C CA . ARG A 1 223 ? -20.343 1.158 29.168 1.00 86.94 223 ARG A CA 1
ATOM 1820 C C . ARG A 1 223 ? -20.579 0.721 30.613 1.00 86.94 223 ARG A C 1
ATOM 1822 O O . ARG A 1 223 ? -19.652 0.744 31.421 1.00 86.94 223 ARG A O 1
ATOM 1829 N N . GLN A 1 224 ? -21.811 0.339 30.955 1.00 84.50 224 GLN A N 1
ATOM 1830 C CA . GLN A 1 224 ? -22.154 -0.074 32.316 1.00 84.50 224 GLN A CA 1
ATOM 1831 C C . GLN A 1 224 ? -21.375 -1.326 32.743 1.00 84.50 224 GLN A C 1
ATOM 1833 O O . GLN A 1 224 ? -20.940 -1.398 33.890 1.00 84.50 224 GLN A O 1
ATOM 1838 N N . ALA A 1 225 ? -21.146 -2.265 31.822 1.00 82.44 225 ALA A N 1
ATOM 1839 C CA . ALA A 1 225 ? -20.374 -3.478 32.076 1.00 82.44 225 ALA A CA 1
ATOM 1840 C C . ALA A 1 225 ? -18.860 -3.233 32.237 1.00 82.44 225 ALA A C 1
ATOM 1842 O O . ALA A 1 225 ? -18.185 -4.031 32.886 1.00 82.44 225 ALA A O 1
ATOM 1843 N N . LYS A 1 226 ? -18.312 -2.160 31.648 1.00 78.62 226 LYS A N 1
ATOM 1844 C CA . LYS A 1 226 ? -16.854 -1.914 31.567 1.00 78.62 226 LYS A CA 1
ATOM 1845 C C . LYS A 1 226 ? -16.348 -0.718 32.372 1.00 78.62 226 LYS A C 1
ATOM 1847 O O . LYS A 1 226 ? -15.143 -0.487 32.417 1.00 78.62 226 LYS A O 1
ATOM 1852 N N . LYS A 1 227 ? -17.244 -0.013 33.068 1.00 69.75 227 LYS A N 1
ATOM 1853 C CA . LYS A 1 227 ? -16.974 1.208 33.848 1.00 69.75 227 LYS A CA 1
ATOM 1854 C C . LYS A 1 227 ? -15.810 1.100 34.851 1.00 69.75 227 LYS A C 1
ATOM 1856 O O . LYS A 1 227 ? -15.214 2.120 35.179 1.00 69.75 227 LYS A O 1
ATOM 1861 N N . GLU A 1 228 ? -15.485 -0.100 35.339 1.00 60.84 228 GLU A N 1
ATOM 1862 C CA . GLU A 1 228 ? -14.471 -0.327 36.387 1.00 60.84 228 GLU A CA 1
ATOM 1863 C C . GLU A 1 228 ? -13.167 -0.990 35.887 1.00 60.84 228 GLU A C 1
ATOM 1865 O O . GLU A 1 228 ? -12.253 -1.214 36.677 1.00 60.84 228 GLU A O 1
ATOM 1870 N N . ALA A 1 229 ? -13.032 -1.288 34.587 1.00 62.31 229 ALA A N 1
ATOM 1871 C CA . ALA A 1 229 ? -11.988 -2.182 34.063 1.00 62.31 229 ALA A CA 1
ATOM 1872 C C . ALA A 1 229 ? -10.766 -1.474 33.413 1.00 62.31 229 ALA A C 1
ATOM 1874 O O . ALA A 1 229 ? -10.116 -2.025 32.523 1.00 62.31 229 ALA A O 1
ATOM 1875 N N . ILE A 1 230 ? -10.449 -0.252 33.850 1.00 57.41 230 ILE A N 1
ATOM 1876 C CA . ILE A 1 230 ? -9.463 0.661 33.237 1.00 57.41 230 ILE A CA 1
ATOM 1877 C C . ILE A 1 230 ? -8.193 0.653 34.109 1.00 57.41 230 ILE A C 1
ATOM 1879 O O . ILE A 1 230 ? -8.288 1.032 35.277 1.00 57.41 230 ILE A O 1
ATOM 1883 N N . PRO A 1 231 ? -7.006 0.229 33.630 1.00 54.06 231 PRO A N 1
ATOM 1884 C CA . PRO A 1 231 ? -6.463 0.443 32.287 1.00 54.06 231 PRO A CA 1
ATOM 1885 C C . PRO A 1 231 ? -6.702 -0.689 31.280 1.00 54.06 231 PRO A C 1
ATOM 1887 O O . PRO A 1 231 ? -6.881 -1.852 31.650 1.00 54.06 231 PRO A O 1
ATOM 1890 N N . ARG A 1 232 ? -6.653 -0.307 29.995 1.00 71.31 232 ARG A N 1
ATOM 1891 C CA . ARG A 1 232 ? -6.738 -1.193 28.828 1.00 71.31 232 ARG A CA 1
ATOM 1892 C C . ARG A 1 232 ? -5.400 -1.272 28.094 1.00 71.31 232 ARG A C 1
ATOM 1894 O O . ARG A 1 232 ? -4.772 -0.242 27.850 1.00 71.31 232 ARG A O 1
ATOM 1901 N N . VAL A 1 233 ? -4.985 -2.478 27.717 1.00 77.12 233 VAL A N 1
ATOM 1902 C CA . VAL A 1 233 ? -3.910 -2.694 26.735 1.00 77.12 233 VAL A CA 1
ATOM 1903 C C . VAL A 1 233 ? -4.571 -3.043 25.409 1.00 77.12 233 VAL A C 1
ATOM 1905 O O . VAL A 1 233 ? -5.441 -3.908 25.370 1.00 77.12 233 VAL A O 1
ATOM 1908 N N . ILE A 1 234 ? -4.194 -2.339 24.344 1.00 79.88 234 ILE A N 1
ATOM 1909 C CA . ILE A 1 234 ? -4.743 -2.542 23.003 1.00 79.88 234 ILE A CA 1
ATOM 1910 C C . ILE A 1 234 ? -3.634 -3.109 22.122 1.00 79.88 234 ILE A C 1
ATOM 1912 O O . ILE A 1 234 ? -2.608 -2.456 21.919 1.00 79.88 234 ILE A O 1
ATOM 1916 N N . GLU A 1 235 ? -3.855 -4.313 21.610 1.00 75.75 235 GLU A N 1
ATOM 1917 C CA . GLU A 1 235 ? -2.971 -5.014 20.680 1.00 75.75 235 GLU A CA 1
ATOM 1918 C C . GLU A 1 235 ? -3.647 -5.093 19.312 1.00 75.75 235 GLU A C 1
ATOM 1920 O O . GLU A 1 235 ? -4.861 -5.264 19.224 1.00 75.75 235 GLU A O 1
ATOM 1925 N N . VAL A 1 236 ? -2.878 -4.942 18.236 1.00 74.50 236 VAL A N 1
ATOM 1926 C CA . VAL A 1 236 ? -3.410 -4.896 16.870 1.00 74.50 236 VAL A CA 1
ATOM 1927 C C . VAL A 1 236 ? -2.715 -5.951 16.026 1.00 74.50 236 VAL A C 1
ATOM 1929 O O . VAL A 1 236 ? -1.487 -5.983 15.953 1.00 74.50 236 VAL A O 1
ATOM 1932 N N . TYR A 1 237 ? -3.511 -6.775 15.357 1.00 71.19 237 TYR A N 1
ATOM 1933 C CA . TYR A 1 237 ? -3.076 -7.833 14.458 1.00 71.19 237 TYR A CA 1
ATOM 1934 C C . TYR A 1 237 ? -3.629 -7.554 13.061 1.00 71.19 237 TYR A C 1
ATOM 1936 O O . TYR A 1 237 ? -4.808 -7.236 12.905 1.00 71.19 237 TYR A O 1
ATOM 1944 N N . SER A 1 238 ? -2.787 -7.656 12.033 1.00 64.69 238 SER A N 1
ATOM 1945 C CA . SER A 1 238 ? -3.236 -7.540 10.643 1.00 64.69 238 SER A CA 1
ATOM 1946 C C . SER A 1 238 ? -3.863 -8.849 10.170 1.00 64.69 238 SER A C 1
ATOM 1948 O O . SER A 1 238 ? -3.224 -9.899 10.258 1.00 64.69 238 SER A O 1
ATOM 1950 N N . GLU A 1 239 ? -5.059 -8.766 9.598 1.00 67.94 239 GLU A N 1
ATOM 1951 C CA . GLU A 1 239 ? -5.744 -9.861 8.909 1.00 67.94 239 GLU A CA 1
ATOM 1952 C C . GLU A 1 239 ? -5.909 -9.520 7.416 1.00 67.94 239 GLU A C 1
ATOM 1954 O O . GLU A 1 239 ? -5.675 -8.383 7.006 1.00 67.94 239 GLU A O 1
ATOM 1959 N N . ALA A 1 240 ? -6.249 -10.513 6.585 1.00 60.78 240 ALA A N 1
ATOM 1960 C CA . ALA A 1 240 ? -6.202 -10.402 5.119 1.00 60.78 240 ALA A CA 1
ATOM 1961 C C . ALA A 1 240 ? -6.940 -9.168 4.561 1.00 60.78 240 ALA A C 1
ATOM 1963 O O . ALA A 1 240 ? -6.382 -8.473 3.718 1.00 60.78 240 ALA A O 1
ATOM 1964 N N . ASP A 1 241 ? -8.130 -8.870 5.091 1.00 64.31 241 ASP A N 1
ATOM 1965 C CA . ASP A 1 241 ? -8.992 -7.777 4.620 1.00 64.31 241 ASP A CA 1
ATOM 1966 C C . ASP A 1 241 ? -9.249 -6.709 5.712 1.00 64.31 241 ASP A C 1
ATOM 1968 O O . ASP A 1 241 ? -10.196 -5.925 5.622 1.00 64.31 241 ASP A O 1
ATOM 1972 N N . GLY A 1 242 ? -8.444 -6.679 6.785 1.00 74.12 242 GLY A N 1
ATOM 1973 C CA . GLY A 1 242 ? -8.680 -5.781 7.921 1.00 74.12 242 GLY A CA 1
ATOM 1974 C C . GLY A 1 242 ? -7.729 -5.966 9.104 1.00 74.12 242 GLY A C 1
ATOM 1975 O O . GLY A 1 242 ? -6.581 -6.386 8.955 1.00 74.12 242 GLY A O 1
ATOM 1976 N N . TYR A 1 243 ? -8.210 -5.640 10.302 1.00 74.81 243 TYR A N 1
ATOM 1977 C CA . TYR A 1 243 ? -7.466 -5.793 11.551 1.00 74.81 243 TYR A CA 1
ATOM 1978 C C . TYR A 1 243 ? -8.312 -6.447 12.620 1.00 74.81 243 TYR A C 1
ATOM 1980 O O . TYR A 1 243 ? -9.473 -6.090 12.817 1.00 74.81 243 TYR A O 1
ATOM 1988 N N . LEU A 1 244 ? -7.666 -7.321 13.378 1.00 80.75 244 LEU A N 1
ATOM 1989 C CA . LEU A 1 244 ? -8.151 -7.781 14.661 1.00 80.75 244 LEU A CA 1
ATOM 1990 C C . LEU A 1 244 ? -7.476 -6.945 15.750 1.00 80.75 244 LEU A C 1
ATOM 1992 O O . LEU A 1 244 ? -6.259 -6.980 15.920 1.00 80.75 244 LEU A O 1
ATOM 1996 N N . VAL A 1 245 ? -8.267 -6.195 16.504 1.00 82.31 245 VAL A N 1
ATOM 1997 C CA . VAL A 1 245 ? -7.822 -5.415 17.655 1.00 82.31 245 VAL A CA 1
ATOM 1998 C C . VAL A 1 245 ? -8.256 -6.120 18.932 1.00 82.31 245 VAL A C 1
ATOM 2000 O O . VAL A 1 245 ? -9.445 -6.312 19.181 1.00 82.31 245 VAL A O 1
ATOM 2003 N N . GLN A 1 246 ? -7.288 -6.516 19.751 1.00 83.88 246 GLN A N 1
ATOM 2004 C CA . GLN A 1 246 ? -7.531 -7.126 21.050 1.00 83.88 246 GLN A CA 1
ATOM 2005 C C . GLN A 1 246 ? -7.445 -6.077 22.153 1.00 83.88 246 GLN A C 1
ATOM 2007 O O . GLN A 1 246 ? -6.422 -5.416 22.324 1.00 83.88 246 GLN A O 1
ATOM 2012 N N . VAL A 1 247 ? -8.524 -5.938 22.920 1.00 82.88 247 VAL A N 1
ATOM 2013 C CA . VAL A 1 247 ? -8.597 -5.038 24.072 1.00 82.88 247 VAL A CA 1
ATOM 2014 C C . VAL A 1 247 ? -8.560 -5.875 25.344 1.00 82.88 247 VAL A C 1
ATOM 2016 O O . VAL A 1 247 ? -9.488 -6.628 25.647 1.00 82.88 247 VAL A O 1
ATOM 2019 N N . HIS A 1 248 ? -7.473 -5.744 26.095 1.00 81.69 248 HIS A N 1
ATOM 2020 C CA . HIS A 1 248 ? -7.272 -6.405 27.379 1.00 81.69 248 HIS A CA 1
ATOM 2021 C C . HIS A 1 248 ? -7.666 -5.451 28.497 1.00 81.69 248 HIS A C 1
ATOM 2023 O O . HIS A 1 248 ? -6.974 -4.460 28.739 1.00 81.69 248 HIS A O 1
ATOM 2029 N N . PHE A 1 249 ? -8.760 -5.750 29.193 1.00 79.50 249 PHE A N 1
ATOM 2030 C CA . PHE A 1 249 ? -9.143 -5.005 30.387 1.00 79.50 249 PHE A CA 1
ATOM 2031 C C . PHE A 1 249 ? -8.516 -5.637 31.626 1.00 79.50 249 PHE A C 1
ATOM 2033 O O . PHE A 1 249 ? -8.523 -6.856 31.786 1.00 79.50 249 PHE A O 1
ATOM 2040 N N . THR A 1 250 ? -8.035 -4.807 32.547 1.00 67.19 250 THR A N 1
ATOM 2041 C CA . THR A 1 250 ? -7.324 -5.254 33.760 1.00 67.19 250 THR A CA 1
ATOM 2042 C C . THR A 1 250 ? -8.092 -6.240 34.642 1.00 67.19 250 THR A C 1
ATOM 2044 O O . THR A 1 250 ? -7.469 -7.009 35.370 1.00 67.19 250 THR A O 1
ATOM 2047 N N . GLN A 1 251 ? -9.425 -6.246 34.581 1.00 64.69 251 GLN A N 1
ATOM 2048 C CA . GLN A 1 251 ? -10.270 -7.122 35.400 1.00 64.69 251 GLN A CA 1
ATOM 2049 C C . GLN A 1 251 ? -10.810 -8.350 34.652 1.00 64.69 251 GLN A C 1
ATOM 2051 O O . GLN A 1 251 ? -11.202 -9.330 35.286 1.00 64.69 251 GLN A O 1
ATOM 2056 N N . THR A 1 252 ? -10.831 -8.338 33.315 1.00 61.22 252 THR A N 1
ATOM 2057 C CA . THR A 1 252 ? -11.353 -9.454 32.519 1.00 61.22 252 THR A CA 1
ATOM 2058 C C . THR A 1 252 ? -10.188 -10.204 31.894 1.00 61.22 252 THR A C 1
ATOM 2060 O O . THR A 1 252 ? -9.619 -9.763 30.905 1.00 61.22 252 THR A O 1
ATOM 2063 N N . GLY A 1 253 ? -9.838 -11.370 32.441 1.00 61.44 253 GLY A N 1
ATOM 2064 C CA . GLY A 1 253 ? -8.700 -12.172 31.965 1.00 61.44 253 GLY A CA 1
ATOM 2065 C C . GLY A 1 253 ? -8.810 -12.721 30.531 1.00 61.44 253 GLY A C 1
ATOM 2066 O O . GLY A 1 253 ? -7.967 -13.519 30.137 1.00 61.44 253 GLY A O 1
ATOM 2067 N N . ARG A 1 254 ? -9.843 -12.353 29.758 1.00 76.75 254 ARG A N 1
ATOM 2068 C CA . ARG A 1 254 ? -9.971 -12.672 28.330 1.00 76.75 254 ARG A CA 1
ATOM 2069 C C . ARG A 1 254 ? -10.012 -11.375 27.514 1.00 76.75 254 ARG A C 1
ATOM 2071 O O . ARG A 1 254 ? -10.804 -10.503 27.877 1.00 76.75 254 ARG A O 1
ATOM 2078 N N . PRO A 1 255 ? -9.226 -11.266 26.427 1.00 81.06 255 PRO A N 1
ATOM 2079 C CA . PRO A 1 255 ? -9.284 -10.116 25.537 1.00 81.06 255 PRO A CA 1
ATOM 2080 C C . PRO A 1 255 ? -10.626 -10.045 24.813 1.00 81.06 255 PRO A C 1
ATOM 2082 O O . PRO A 1 255 ? -11.226 -11.064 24.454 1.00 81.06 255 PRO A O 1
ATOM 2085 N N . GLU A 1 256 ? -11.082 -8.823 24.575 1.00 86.38 256 GLU A N 1
ATOM 2086 C CA . GLU A 1 256 ? -12.175 -8.550 23.652 1.00 86.38 256 GLU A CA 1
ATOM 2087 C C . GLU A 1 256 ? -11.630 -8.327 22.255 1.00 86.38 256 GLU A C 1
ATOM 2089 O O . GLU A 1 256 ? -10.612 -7.667 22.078 1.00 86.38 256 GLU A O 1
ATOM 2094 N N . HIS A 1 257 ? -12.306 -8.896 21.267 1.00 86.38 257 HIS A N 1
ATOM 2095 C CA . HIS A 1 257 ? -11.880 -8.866 19.878 1.00 86.38 257 HIS A CA 1
ATOM 2096 C C . HIS A 1 257 ? -12.744 -7.868 19.120 1.00 86.38 257 HIS A C 1
ATOM 2098 O O . HIS A 1 257 ? -13.960 -8.030 19.062 1.00 86.38 257 HIS A O 1
ATOM 2104 N N . TRP A 1 258 ? -12.107 -6.857 18.552 1.00 86.00 258 TRP A N 1
ATOM 2105 C CA . TRP A 1 258 ? -12.718 -5.840 17.712 1.00 86.00 258 TRP A CA 1
ATOM 2106 C C . TRP A 1 258 ? -12.183 -5.993 16.299 1.00 86.00 258 TRP A C 1
ATOM 2108 O O . TRP A 1 258 ? -10.975 -6.091 16.108 1.00 86.00 258 TRP A O 1
ATOM 2118 N N . THR A 1 259 ? -13.065 -5.998 15.310 1.00 85.88 259 THR A N 1
ATOM 2119 C CA . THR A 1 259 ? -12.664 -6.121 13.908 1.00 85.88 259 THR A CA 1
ATOM 2120 C C . THR A 1 259 ? -12.750 -4.754 13.249 1.00 85.88 259 THR A C 1
ATOM 2122 O O . THR A 1 259 ? -13.765 -4.070 13.382 1.00 85.88 259 THR A O 1
ATOM 2125 N N . ILE A 1 260 ? -11.703 -4.350 12.534 1.00 83.19 260 ILE A N 1
ATOM 2126 C CA . ILE A 1 260 ? -11.676 -3.101 11.768 1.00 83.19 260 ILE A CA 1
ATOM 2127 C C . ILE A 1 260 ? -11.491 -3.424 10.292 1.00 83.19 260 ILE A C 1
ATOM 2129 O O . ILE A 1 260 ? -10.577 -4.162 9.930 1.00 83.19 260 ILE A O 1
ATOM 2133 N N . GLN A 1 261 ? -12.324 -2.838 9.440 1.00 81.31 261 GLN A N 1
ATOM 2134 C CA . GLN A 1 261 ? -12.178 -2.893 7.988 1.00 81.31 261 GLN A CA 1
ATOM 2135 C C . GLN A 1 261 ? -11.732 -1.545 7.429 1.00 81.31 261 GLN A C 1
ATOM 2137 O O . GLN A 1 261 ? -12.106 -0.487 7.939 1.00 81.31 261 GLN A O 1
ATOM 2142 N N . VAL A 1 262 ? -10.940 -1.598 6.357 1.00 72.69 262 VAL A N 1
ATOM 2143 C CA . VAL A 1 262 ? -10.520 -0.418 5.594 1.00 72.69 262 VAL A CA 1
ATOM 2144 C C . VAL A 1 262 ? -11.297 -0.390 4.291 1.00 72.69 262 VAL A C 1
ATOM 2146 O O . VAL A 1 262 ? -11.109 -1.251 3.435 1.00 72.69 262 VAL A O 1
ATOM 2149 N N . ILE A 1 263 ? -12.168 0.601 4.131 1.00 67.44 263 ILE A N 1
ATOM 2150 C CA . ILE A 1 263 ? -13.017 0.748 2.947 1.00 67.44 263 ILE A CA 1
ATOM 2151 C C . ILE A 1 263 ? -12.854 2.172 2.442 1.00 67.44 263 ILE A C 1
ATOM 2153 O O . ILE A 1 263 ? -13.026 3.123 3.199 1.00 67.44 263 ILE A O 1
ATOM 2157 N N . ASP A 1 264 ? -12.455 2.325 1.179 1.00 63.66 264 ASP A N 1
ATOM 2158 C CA . ASP A 1 264 ? -12.214 3.629 0.547 1.00 63.66 264 ASP A CA 1
ATOM 2159 C C . ASP A 1 264 ? -11.301 4.566 1.363 1.00 63.66 264 ASP A C 1
ATOM 2161 O O . ASP A 1 264 ? -11.474 5.783 1.372 1.00 63.66 264 ASP A O 1
ATOM 2165 N N . ARG A 1 265 ? -10.279 3.991 2.021 1.00 60.25 265 ARG A N 1
ATOM 2166 C CA . ARG A 1 265 ? -9.305 4.686 2.896 1.00 60.25 265 ARG A CA 1
ATOM 2167 C C . ARG A 1 265 ? -9.878 5.204 4.220 1.00 60.25 265 ARG A C 1
ATOM 2169 O O . ARG A 1 265 ? -9.185 5.935 4.923 1.00 60.25 265 ARG A O 1
ATOM 2176 N N . LEU A 1 266 ? -11.103 4.822 4.566 1.00 65.56 266 LEU A N 1
ATOM 2177 C CA . LEU A 1 266 ? -11.712 5.066 5.868 1.00 65.56 266 LEU A CA 1
ATOM 2178 C C . LEU A 1 266 ? -11.712 3.775 6.688 1.00 65.56 266 LEU A C 1
ATOM 2180 O O . LEU A 1 266 ? -11.895 2.678 6.157 1.00 65.56 266 LEU A O 1
ATOM 2184 N N . HIS A 1 267 ? -11.487 3.917 7.989 1.00 78.00 267 HIS A N 1
ATOM 2185 C CA . HIS A 1 267 ? -11.460 2.812 8.937 1.00 78.00 267 HIS A CA 1
ATOM 2186 C C . HIS A 1 267 ? -12.818 2.697 9.615 1.00 78.00 267 HIS A C 1
ATOM 2188 O O . HIS A 1 267 ? -13.361 3.693 10.093 1.00 78.00 267 HIS A O 1
ATOM 2194 N N . TYR A 1 268 ? -13.357 1.484 9.658 1.00 82.00 268 TYR A N 1
ATOM 2195 C CA . TYR A 1 268 ? -14.658 1.202 10.250 1.00 82.00 268 TYR A CA 1
ATOM 2196 C C . TYR A 1 268 ? -14.571 0.031 11.217 1.00 82.00 268 TYR A C 1
ATOM 2198 O O . TYR A 1 268 ? -14.035 -1.020 10.870 1.00 82.00 268 TYR A O 1
ATOM 2206 N N . ILE A 1 269 ? -15.153 0.188 12.404 1.00 85.00 269 ILE A N 1
ATOM 2207 C CA . ILE A 1 269 ? -15.397 -0.925 13.319 1.00 85.00 269 ILE A CA 1
ATOM 2208 C C . ILE A 1 269 ? -16.530 -1.762 12.730 1.00 85.00 269 ILE A C 1
ATOM 2210 O O . ILE A 1 269 ? -17.641 -1.267 12.527 1.00 85.00 269 ILE A O 1
ATOM 2214 N N . VAL A 1 270 ? -16.242 -3.029 12.457 1.00 85.12 270 VAL A N 1
ATOM 2215 C CA . VAL A 1 270 ? -17.236 -4.004 12.013 1.00 85.12 270 VAL A CA 1
ATOM 2216 C C . VAL A 1 270 ? -18.019 -4.470 13.230 1.00 85.12 270 VAL A C 1
ATOM 2218 O O . VAL A 1 270 ? -17.445 -4.856 14.251 1.00 85.12 270 VAL A O 1
ATOM 2221 N N . TYR A 1 271 ? -19.340 -4.405 13.127 1.00 76.88 271 TYR A N 1
ATOM 2222 C CA . TYR A 1 271 ? -20.232 -4.783 14.212 1.00 76.88 271 TYR A CA 1
ATOM 2223 C C . TYR A 1 271 ? -20.445 -6.301 14.288 1.00 76.88 271 TYR A C 1
ATOM 2225 O O . TYR A 1 271 ? -20.734 -6.832 15.356 1.00 76.88 271 TYR A O 1
ATOM 2233 N N . ASP A 1 272 ? -20.309 -7.016 13.172 1.00 69.44 272 ASP A N 1
ATOM 2234 C CA . ASP A 1 272 ? -20.506 -8.466 13.134 1.00 69.44 272 ASP A CA 1
ATOM 2235 C C . ASP A 1 272 ? -19.543 -9.184 14.107 1.00 69.44 272 ASP A C 1
ATOM 2237 O O . ASP A 1 272 ? -18.321 -9.071 13.995 1.00 69.44 272 ASP A O 1
ATOM 2241 N N . ASN A 1 273 ? -20.097 -9.911 15.086 1.00 65.19 273 ASN A N 1
ATOM 2242 C CA . ASN A 1 273 ? -19.393 -10.503 16.238 1.00 65.19 273 ASN A CA 1
ATOM 2243 C C . ASN A 1 273 ? -18.728 -9.501 17.207 1.00 65.19 273 ASN A C 1
ATOM 2245 O O . ASN A 1 273 ? -17.785 -9.861 17.921 1.00 65.19 273 ASN A O 1
ATOM 2249 N N . SER A 1 274 ? -19.236 -8.268 17.274 1.00 74.31 274 SER A N 1
ATOM 2250 C CA . SER A 1 274 ? -18.746 -7.231 18.182 1.00 74.31 274 SER A CA 1
ATOM 2251 C C . SER A 1 274 ? -18.919 -7.616 19.661 1.00 74.31 274 SER A C 1
ATOM 2253 O O . SER A 1 274 ? -19.922 -8.229 20.044 1.00 74.31 274 SER A O 1
ATOM 2255 N N . PRO A 1 275 ? -18.001 -7.185 20.548 1.00 76.56 275 PRO A N 1
ATOM 2256 C CA . PRO A 1 275 ? -18.186 -7.272 21.995 1.00 76.56 275 PRO A CA 1
ATOM 2257 C C . PRO A 1 275 ? -19.450 -6.564 22.509 1.00 76.56 275 PRO A C 1
ATOM 2259 O O . PRO A 1 275 ? -19.879 -6.853 23.621 1.00 76.56 275 PRO A O 1
ATOM 2262 N N . LEU A 1 276 ? -20.067 -5.683 21.710 1.00 75.25 276 LEU A N 1
ATOM 2263 C CA . LEU A 1 276 ? -21.326 -4.997 22.028 1.00 75.25 276 LEU A CA 1
ATOM 2264 C C . LEU A 1 276 ? -22.550 -5.929 22.116 1.00 75.25 276 LEU A C 1
ATOM 2266 O O . LEU A 1 276 ? -23.578 -5.526 22.662 1.00 75.25 276 LEU A O 1
ATOM 2270 N N . ASP A 1 277 ? -22.463 -7.152 21.585 1.00 72.00 277 ASP A N 1
ATOM 2271 C CA . ASP A 1 277 ? -23.542 -8.151 21.642 1.00 72.00 277 ASP A CA 1
ATOM 2272 C C . ASP A 1 277 ? -23.502 -9.053 22.888 1.00 72.00 277 ASP A C 1
ATOM 2274 O O . ASP A 1 277 ? -24.406 -9.873 23.070 1.00 72.00 277 ASP A O 1
ATOM 2278 N N . ARG A 1 278 ? -22.467 -8.934 23.728 1.00 65.12 278 ARG A N 1
ATOM 2279 C CA . ARG A 1 278 ? -22.241 -9.783 24.910 1.00 65.12 278 ARG A CA 1
ATOM 2280 C C . ARG A 1 278 ? -22.648 -9.091 26.204 1.00 65.12 278 ARG A C 1
ATOM 2282 O O . ARG A 1 278 ? -23.151 -9.818 27.089 1.00 65.12 278 ARG A O 1
#

Secondary structure (DSSP, 8-state):
----HHHHHHHHHHHHHHHHHHHHHHS---------------SEEEEEEEEEEEETTEEEEEEEEEEEETTTHHHHHHHHHHHSSSB--TT--EEEEEEETTEEEEEE-TTTT-STT--TTTHHHHHHHHHHHHTSS-TT--EEEEETTB---SEETTEE-SSPBPP-SGGGG--HHHHHHHHHHHHHHHHTT-HHHHHHTB-HHHHTTS-HHHHHHHHHHHHHHHTT---EEEEEEEETTEEEEEEEETT-SS-EEEEEEEETTEEEEE-TT-GGG-

Foldseek 3Di:
DPDDVVVVVVVVVVVVVVVVVVCVVPPPPPPPDPPPPPDPDPQWDWDWFWQWAADPQATDIDIDIFTDHPWQVLVRLVVVNQVDPGHAQVLWAWPGWGDDPLAIETETAQCSQVDPVRALVCVVVNVLSSQCRSCRPPQRHFYQYHHNNHQDPDADSNHHRNDTHHRDCVRNLPDPPVVQVLVVVLLVCLLVVVQVVNLVQADPVVPVVDDPVRSSVLSPVVCVVCVPQDDWDWDWDDDPFWIWIWIDTNVDPGTFTWTWGQDPNGIHTYPVSHPSVD